Protein AF-A0A8X7XE40-F1 (afdb_monomer)

InterPro domains:
  IPR004254 AdipoR/Haemolysin-III-related [PTHR20855] (25-114)

Mean predicted aligned error: 14.44 Å

Solvent-accessible surface area (backbone atoms only — not comparable to full-atom values): 12302 Å² total; per-residue (Å²): 137,72,75,69,56,64,69,46,60,76,70,73,73,89,71,90,76,89,81,76,84,79,84,76,64,95,88,66,70,69,36,39,54,83,74,48,60,74,95,73,60,81,56,87,88,51,60,48,44,33,84,67,93,68,54,72,77,52,46,65,59,46,70,82,41,91,36,71,56,38,66,66,51,50,55,54,52,50,50,50,52,51,55,50,51,50,57,50,42,44,66,71,47,49,39,60,72,70,66,53,50,76,64,50,56,50,48,52,66,46,32,79,76,70,65,48,76,70,62,41,56,51,51,53,51,52,49,52,50,51,50,52,50,50,58,48,62,70,39,88,57,48,86,37,84,85,30,50,64,61,54,48,50,53,52,51,51,60,58,53,49,65,51,52,63,54,55,51,52,38,51,77,62,66,28,82,83,21,69,71,48,45,53,51,52,46,60,73,75,41,65,78,78,60,74,77,75,75,83,128

Nearest PDB structures (foldseek):
  6krz-assembly3_C  TM=5.835E-01  e=3.920E-05  Homo sapiens
  5lxg-assembly1_A  TM=5.964E-01  e=2.163E-04  Homo sapiens
  7e0g-assembly1_A  TM=7.513E-01  e=9.366E+00  Homo sapiens

Organism: Polypterus senegalus (NCBI:txid55291)

Secondary structure (DSSP, 8-state):
--HHHHHHHHHHSS----SS-S---TT--EE-TTTS-GGG---TT--S-EE-S--HHHHHHGGGS--TTHHHHHHHHHHHHHHHHHHHHIIIIIHHHTT--HHHHHHHHHHTTS--HHHHHHHHHHHHHHHHHHHHHHSTTTTSTTSHHHHHHHHHHHHHHTHHHHHHHHHHTTSTTSHHHHHHHHHHHS-TTSGGGS--

pLDDT: mean 73.63, std 15.72, range [36.09, 90.69]

Radius of gyration: 25.13 Å; Cα contacts (8 Å, |Δi|>4): 88; chains: 1; bounding box: 53×41×87 Å

Structure (mmCIF, N/CA/C/O backbone):
data_AF-A0A8X7XE40-F1
#
_entry.id   AF-A0A8X7XE40-F1
#
loop_
_atom_site.group_PDB
_atom_site.id
_atom_site.type_symbol
_atom_site.label_atom_id
_atom_site.label_alt_id
_atom_site.label_comp_id
_atom_site.label_asym_id
_atom_site.label_entity_id
_atom_site.label_seq_id
_atom_site.pdbx_PDB_ins_code
_atom_site.Cartn_x
_atom_site.Cartn_y
_atom_site.Cartn_z
_atom_site.occupancy
_atom_site.B_iso_or_equiv
_atom_site.auth_seq_id
_atom_site.auth_comp_id
_atom_site.auth_asym_id
_atom_site.auth_atom_id
_atom_site.pdbx_PDB_model_num
ATOM 1 N N . MET A 1 1 ? -13.213 -24.158 49.166 1.00 40.66 1 MET A N 1
ATOM 2 C CA . MET A 1 1 ? -12.498 -24.033 47.871 1.00 40.66 1 MET A CA 1
ATOM 3 C C . MET A 1 1 ? -13.335 -23.194 46.892 1.00 40.66 1 MET A C 1
ATOM 5 O O . MET A 1 1 ? -14.262 -23.749 46.318 1.00 40.66 1 MET A O 1
ATOM 9 N N . PRO A 1 2 ? -13.069 -21.888 46.690 1.00 45.72 2 PRO A N 1
ATOM 10 C CA . PRO A 1 2 ? -13.940 -21.019 45.875 1.00 45.72 2 PRO A CA 1
ATOM 11 C C . PRO A 1 2 ? -13.467 -20.788 44.422 1.00 45.72 2 PRO A C 1
ATOM 13 O O . PRO A 1 2 ? -14.179 -20.195 43.618 1.00 45.72 2 PRO A O 1
ATOM 16 N N . GLN A 1 3 ? -12.271 -21.253 44.047 1.00 45.34 3 GLN A N 1
ATOM 17 C CA . GLN A 1 3 ? -11.590 -20.803 42.821 1.00 45.34 3 GLN A CA 1
ATOM 18 C C . GLN A 1 3 ? -12.132 -21.403 41.503 1.00 45.34 3 GLN A C 1
ATOM 20 O O . GLN A 1 3 ? -11.816 -20.894 40.428 1.00 45.34 3 GLN A O 1
ATOM 25 N N . LYS A 1 4 ? -12.946 -22.471 41.559 1.00 43.44 4 LYS A N 1
ATOM 26 C CA . LYS A 1 4 ? -13.530 -23.114 40.362 1.00 43.44 4 LYS A CA 1
ATOM 27 C C . LYS A 1 4 ? -14.837 -22.467 39.873 1.00 43.44 4 LYS A C 1
ATOM 29 O O . L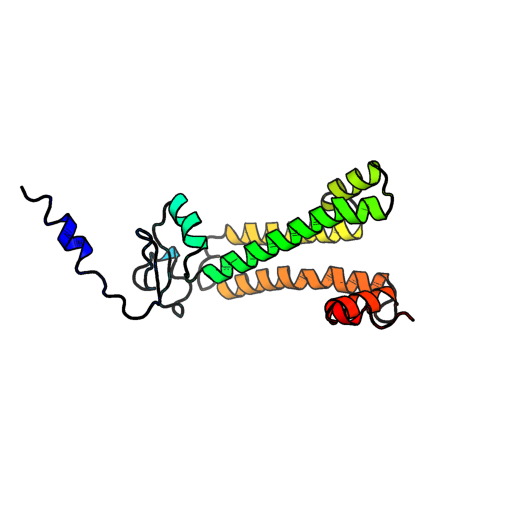YS A 1 4 ? -15.079 -22.510 38.674 1.00 43.44 4 LYS A O 1
ATOM 34 N N . LEU A 1 5 ? -15.645 -21.837 40.738 1.00 44.69 5 LEU A N 1
ATOM 35 C CA . LEU A 1 5 ? -16.896 -21.185 40.301 1.00 44.69 5 LEU A CA 1
ATOM 36 C C . LEU A 1 5 ? -16.639 -19.866 39.556 1.00 44.69 5 LEU A C 1
ATOM 38 O O . LEU A 1 5 ? -17.197 -19.652 38.483 1.00 44.69 5 LEU A O 1
ATOM 42 N N . LEU A 1 6 ? -15.742 -19.018 40.073 1.00 45.72 6 LEU A N 1
ATOM 43 C CA . LEU A 1 6 ? -15.391 -17.721 39.467 1.00 45.72 6 LEU A CA 1
ATOM 44 C C . LEU A 1 6 ? -14.868 -17.847 38.024 1.00 45.72 6 LEU A C 1
ATOM 46 O O . LEU A 1 6 ? -15.154 -16.995 37.186 1.00 45.72 6 LEU A O 1
ATOM 50 N N . LYS A 1 7 ? -14.152 -18.936 37.711 1.00 44.03 7 LYS A N 1
ATOM 51 C CA . LYS A 1 7 ? -13.682 -19.234 36.348 1.00 44.03 7 LYS A CA 1
ATOM 52 C C . LYS A 1 7 ? -14.758 -19.762 35.399 1.00 44.03 7 LYS A C 1
ATOM 54 O O . LYS A 1 7 ? -14.501 -19.765 34.206 1.00 44.03 7 LYS A O 1
ATOM 59 N N . ASN A 1 8 ? -15.925 -20.175 35.887 1.00 40.66 8 ASN A N 1
ATOM 60 C CA . ASN A 1 8 ? -17.024 -20.621 35.029 1.00 40.66 8 ASN A CA 1
ATOM 61 C C . ASN A 1 8 ? -18.067 -19.506 34.848 1.00 40.66 8 ASN A C 1
ATOM 63 O O . ASN A 1 8 ? -18.497 -19.263 33.726 1.00 40.66 8 ASN A O 1
ATOM 67 N N . ALA A 1 9 ? -18.382 -18.747 35.905 1.00 37.16 9 ALA A N 1
ATOM 68 C CA . ALA A 1 9 ? -19.307 -17.610 35.833 1.00 37.16 9 ALA A CA 1
ATOM 69 C C . ALA A 1 9 ? -18.877 -16.551 34.793 1.00 37.16 9 ALA A C 1
ATOM 71 O O . ALA A 1 9 ? -19.682 -16.119 33.974 1.00 37.16 9 ALA A O 1
ATOM 72 N N . HIS A 1 10 ? -17.584 -16.207 34.733 1.00 38.22 10 HIS A N 1
ATOM 73 C CA . HIS A 1 10 ? -17.065 -15.202 33.789 1.00 38.22 10 HIS A CA 1
ATOM 74 C C . HIS A 1 10 ? -17.081 -15.654 32.304 1.00 38.22 10 HIS A C 1
ATOM 76 O O . HIS A 1 10 ? -16.794 -14.860 31.407 1.00 38.22 10 HIS A O 1
ATOM 82 N N . TYR A 1 11 ? -17.389 -16.923 32.015 1.00 41.16 11 TYR A N 1
ATOM 83 C CA . TYR A 1 11 ? -17.393 -17.475 30.653 1.00 41.16 11 TYR A CA 1
ATOM 84 C C . TYR A 1 11 ? -18.803 -17.778 30.127 1.00 41.16 11 TYR A C 1
ATOM 86 O O . TYR A 1 11 ? -18.941 -18.048 28.937 1.00 41.16 11 TYR A O 1
ATOM 94 N N . ILE A 1 12 ? -19.832 -17.747 30.983 1.00 36.09 12 ILE A N 1
ATOM 95 C CA . ILE A 1 12 ? -21.164 -18.287 30.660 1.00 36.09 12 ILE A CA 1
ATOM 96 C C . ILE A 1 12 ? -22.198 -17.201 30.295 1.00 36.09 12 ILE A C 1
ATOM 98 O O . ILE A 1 12 ? -23.114 -17.506 29.540 1.00 36.09 12 ILE A O 1
ATOM 102 N N . GLU A 1 13 ? -22.045 -15.938 30.726 1.00 40.09 13 GLU A N 1
ATOM 103 C CA . GLU A 1 13 ? -23.110 -14.919 30.547 1.00 40.09 13 GLU A CA 1
ATOM 104 C C . GLU A 1 13 ? -22.814 -13.748 29.585 1.00 40.09 13 GLU A C 1
ATOM 106 O O . GLU A 1 13 ? -23.729 -13.015 29.221 1.00 40.09 13 GLU A O 1
ATOM 111 N N . LEU A 1 14 ? -21.579 -13.552 29.103 1.00 46.06 14 LEU A N 1
ATOM 112 C CA . LEU A 1 14 ? -21.213 -12.356 28.312 1.00 46.06 14 LEU A CA 1
ATOM 113 C C . LEU A 1 14 ? -21.186 -12.561 26.785 1.00 46.06 14 LEU A C 1
ATOM 115 O O . LEU A 1 14 ? -20.214 -12.191 26.116 1.00 46.06 14 LEU A O 1
ATOM 119 N N . GLY A 1 15 ? -22.294 -13.080 26.245 1.00 37.66 15 GLY A N 1
ATOM 120 C CA . GLY A 1 15 ? -22.681 -12.909 24.837 1.00 37.66 15 GLY A CA 1
ATOM 121 C C . GLY A 1 15 ? -23.001 -14.196 24.073 1.00 37.66 15 GLY A C 1
ATOM 122 O O . GLY A 1 15 ? -22.104 -14.848 23.543 1.00 37.66 15 GLY A O 1
ATOM 123 N N . SER A 1 16 ? -24.295 -14.497 23.917 1.00 36.34 16 SER A N 1
ATOM 124 C CA . SER A 1 16 ? -24.780 -15.376 22.844 1.00 36.34 16 SER A CA 1
ATOM 125 C C . SER A 1 16 ? -24.799 -14.578 21.535 1.00 36.34 16 SER A C 1
ATOM 127 O O . SER A 1 16 ? -25.688 -13.756 21.315 1.00 36.34 16 SER A O 1
ATOM 129 N N . TYR A 1 17 ? -23.783 -14.753 20.688 1.00 48.00 17 TYR A N 1
ATOM 130 C CA . TYR A 1 17 ? -23.629 -13.990 19.444 1.00 48.00 17 TYR A CA 1
ATOM 131 C C . TYR A 1 17 ? -24.309 -14.717 18.273 1.00 48.00 17 TYR A C 1
ATOM 133 O O . TYR A 1 17 ? -23.745 -15.637 17.687 1.00 48.00 17 TYR A O 1
ATOM 141 N N . GLN A 1 18 ? -25.533 -14.297 17.939 1.00 46.22 18 GLN A N 1
ATOM 142 C CA . GLN A 1 18 ? -26.452 -15.032 17.052 1.00 46.22 18 GLN A CA 1
ATOM 143 C C . GLN A 1 18 ? -26.218 -14.829 15.532 1.00 46.22 18 GLN A C 1
ATOM 145 O O . GLN A 1 18 ? -26.867 -15.502 14.738 1.00 46.22 18 GLN A O 1
ATOM 150 N N . TYR A 1 19 ? -25.354 -13.895 15.102 1.00 47.91 19 TYR A N 1
ATOM 151 C CA . TYR A 1 19 ? -25.344 -13.396 13.710 1.00 47.91 19 TYR A CA 1
ATOM 152 C C . TYR A 1 19 ? -24.039 -13.57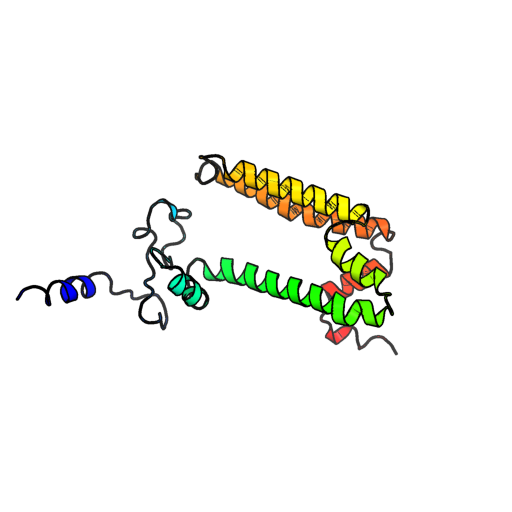9 12.910 1.00 47.91 19 TYR A C 1
ATOM 154 O O . TYR A 1 19 ? -24.057 -13.355 11.702 1.00 47.91 19 TYR A O 1
ATOM 162 N N . TRP A 1 20 ? -22.916 -13.985 13.520 1.00 41.72 20 TRP A N 1
ATOM 163 C CA . TRP A 1 20 ? -21.660 -14.187 12.775 1.00 41.72 20 TRP A CA 1
ATOM 164 C C . TRP A 1 20 ? -21.512 -15.651 12.330 1.00 41.72 20 TRP A C 1
ATOM 166 O O . TRP A 1 20 ? -21.447 -16.537 13.189 1.00 41.72 20 TRP A O 1
ATOM 176 N N . PRO A 1 21 ? -21.454 -15.952 11.021 1.00 42.75 21 PRO A N 1
ATOM 177 C CA . PRO A 1 21 ? -21.372 -17.328 10.563 1.00 42.75 21 PRO A CA 1
ATOM 178 C C . PRO A 1 21 ? -19.966 -17.914 10.766 1.00 42.75 21 PRO A C 1
ATOM 180 O O . PRO A 1 21 ? -18.983 -17.411 10.234 1.00 42.75 21 PRO A O 1
ATOM 183 N N . VAL A 1 22 ? -19.936 -19.078 11.425 1.00 51.09 22 VAL A N 1
ATOM 184 C CA . VAL A 1 22 ? -18.967 -20.173 11.218 1.00 51.09 22 VAL A CA 1
ATOM 185 C C . VAL A 1 22 ? -17.530 -19.992 11.767 1.00 51.09 22 VAL A C 1
ATOM 187 O O . VAL A 1 22 ? -16.726 -19.192 11.309 1.00 51.09 22 VAL A O 1
ATOM 190 N N . LEU A 1 23 ? -17.184 -20.896 12.699 1.00 52.22 23 LEU A N 1
ATOM 191 C CA . LEU A 1 23 ? -15.828 -21.369 13.044 1.00 52.22 23 LEU A CA 1
ATOM 192 C C . LEU A 1 23 ? -14.750 -20.314 13.353 1.00 52.22 23 LEU A C 1
ATOM 194 O O . LEU A 1 23 ? -13.682 -20.279 12.745 1.00 52.22 23 LEU A O 1
ATOM 198 N N . VAL A 1 24 ? -14.950 -19.576 14.442 1.00 54.38 24 VAL A N 1
ATOM 199 C CA . VAL A 1 24 ? -13.841 -18.936 15.164 1.00 54.38 24 VAL A CA 1
ATOM 200 C C . VAL A 1 24 ? -12.964 -20.020 15.831 1.00 54.38 24 VAL A C 1
ATOM 202 O O . VAL A 1 24 ? -13.465 -20.764 16.681 1.00 54.38 24 VAL A O 1
ATOM 205 N N . PRO A 1 25 ? -11.656 -20.136 15.516 1.00 50.59 25 PRO A N 1
ATOM 206 C CA . PRO A 1 25 ? -10.758 -21.060 16.206 1.00 50.59 25 PRO A CA 1
ATOM 207 C C . PRO A 1 25 ? -10.674 -20.739 17.705 1.00 50.59 25 PRO A C 1
ATOM 209 O O . PRO A 1 25 ? -10.580 -19.570 18.086 1.00 50.59 25 PRO A O 1
ATOM 212 N N . ARG A 1 26 ? -10.662 -21.775 18.560 1.00 58.53 26 ARG A N 1
ATOM 213 C CA . ARG A 1 26 ? -10.630 -21.638 20.032 1.00 58.53 26 ARG A CA 1
ATOM 214 C C . ARG A 1 26 ? -9.551 -20.633 20.480 1.00 58.53 26 ARG A C 1
ATOM 216 O O . ARG A 1 26 ? -8.364 -20.957 20.449 1.00 58.53 26 ARG A O 1
ATOM 223 N N . GLY A 1 27 ? -9.971 -19.447 20.933 1.00 65.19 27 GLY A N 1
ATOM 224 C CA . GLY A 1 27 ? -9.105 -18.460 21.595 1.00 65.19 27 GLY A CA 1
ATOM 225 C C . GLY A 1 27 ? -9.049 -17.041 21.009 1.00 65.19 27 GLY A C 1
ATOM 226 O O . GLY A 1 27 ? -8.369 -16.213 21.606 1.00 65.19 27 GLY A O 1
ATOM 227 N N . ILE A 1 28 ? -9.727 -16.719 19.899 1.00 71.06 28 ILE A N 1
ATOM 228 C CA . ILE A 1 28 ? -9.761 -15.341 19.354 1.00 71.06 28 ILE A CA 1
ATOM 229 C C . ILE A 1 28 ? -11.191 -14.791 19.399 1.00 71.06 28 ILE A C 1
ATOM 231 O O . ILE A 1 28 ? -12.014 -15.148 18.570 1.00 71.06 28 ILE A O 1
ATOM 235 N N . ARG A 1 29 ? -11.502 -13.921 20.366 1.00 76.19 29 ARG A N 1
ATOM 236 C CA . ARG A 1 29 ? -12.818 -13.263 20.467 1.00 76.19 29 ARG A CA 1
ATOM 237 C C . ARG A 1 29 ? -12.902 -12.062 19.516 1.00 76.19 29 ARG A C 1
ATOM 239 O O . ARG A 1 29 ? -11.952 -11.283 19.439 1.00 76.19 29 ARG A O 1
ATOM 246 N N . LEU A 1 30 ? -14.050 -11.904 18.854 1.00 82.88 30 LEU A N 1
ATOM 247 C CA . LEU A 1 30 ? -14.435 -10.678 18.150 1.00 82.88 30 LEU A CA 1
ATOM 248 C C . LEU A 1 30 ? -15.358 -9.823 19.034 1.00 82.88 30 LEU A C 1
ATOM 250 O O . LEU A 1 30 ? -16.075 -10.355 19.886 1.00 82.88 30 LEU A O 1
ATOM 254 N N . TYR A 1 31 ? -15.314 -8.507 18.845 1.00 83.00 31 TYR A N 1
ATOM 255 C CA . TYR A 1 31 ? -15.981 -7.508 19.685 1.00 83.00 31 TYR A CA 1
ATOM 256 C C . TYR A 1 31 ? -16.893 -6.595 18.855 1.00 83.00 31 TYR A C 1
ATOM 258 O O . TYR A 1 31 ? -16.675 -6.409 17.655 1.00 83.00 31 TYR A O 1
ATOM 266 N N . THR A 1 32 ? -17.899 -6.003 19.503 1.00 83.12 32 THR A N 1
ATOM 267 C CA . THR A 1 32 ? -18.739 -4.949 18.909 1.00 83.12 32 THR A CA 1
ATOM 268 C C . THR A 1 32 ? -18.116 -3.560 19.085 1.00 83.12 32 THR A C 1
ATOM 270 O O . THR A 1 32 ? -17.255 -3.362 19.946 1.00 83.12 32 THR A O 1
ATOM 273 N N . TYR A 1 33 ? -18.581 -2.577 18.309 1.00 83.56 33 TYR A N 1
ATOM 274 C CA . TYR A 1 33 ? -18.138 -1.175 18.371 1.00 83.56 33 TYR A CA 1
ATOM 275 C C . TYR A 1 33 ? -18.239 -0.559 19.778 1.00 83.56 33 TYR A C 1
ATOM 277 O O . TYR A 1 33 ? -17.443 0.296 20.171 1.00 83.56 33 TYR A O 1
ATOM 285 N N . GLU A 1 34 ? -19.199 -1.003 20.590 1.00 84.19 34 GLU A N 1
ATOM 286 C CA . GLU A 1 34 ? -19.322 -0.545 21.974 1.00 84.19 34 GLU A CA 1
ATOM 287 C C . GLU A 1 34 ? -18.240 -1.130 22.892 1.00 84.19 34 GLU A C 1
ATOM 289 O O . GLU A 1 34 ? -17.736 -0.418 23.761 1.00 84.19 34 GLU A O 1
ATOM 294 N N . GLN A 1 35 ? -17.832 -2.379 22.651 1.00 82.38 35 GLN A N 1
ATOM 295 C CA . GLN A 1 35 ? -16.944 -3.171 23.511 1.00 82.38 35 GLN A CA 1
ATOM 296 C C . GLN A 1 35 ? -15.444 -2.921 23.281 1.00 82.38 35 GLN A C 1
ATOM 298 O O . GLN A 1 35 ? -14.626 -3.300 24.119 1.00 82.38 35 GLN A O 1
ATOM 303 N N . ILE A 1 36 ? -15.060 -2.316 22.154 1.00 84.94 36 ILE A N 1
ATOM 304 C CA . ILE A 1 36 ? -13.658 -1.990 21.847 1.00 84.94 36 ILE A CA 1
ATOM 305 C C . ILE A 1 36 ? -13.169 -0.730 22.588 1.00 84.94 36 ILE A C 1
ATOM 307 O O . ILE A 1 36 ? -13.966 0.157 22.902 1.00 84.94 36 ILE A O 1
ATOM 311 N N . PRO A 1 37 ? -11.855 -0.596 22.852 1.00 87.06 37 PRO A N 1
ATOM 312 C CA . PRO A 1 37 ? -11.295 0.627 23.420 1.00 87.06 37 PRO A CA 1
ATOM 313 C C . PRO A 1 37 ? -11.425 1.815 22.455 1.00 87.06 37 PRO A C 1
ATOM 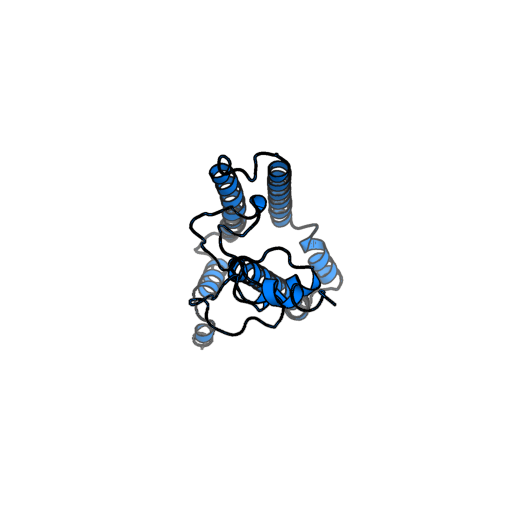315 O O . PRO A 1 37 ? -11.409 1.648 21.237 1.00 87.06 37 PRO A O 1
ATOM 318 N N . VAL A 1 38 ? -11.498 3.032 23.007 1.00 84.12 38 VAL A N 1
ATOM 319 C CA . VAL A 1 38 ? -11.781 4.278 22.261 1.00 84.12 38 VAL A CA 1
ATOM 320 C C . VAL A 1 38 ? -10.836 4.503 21.071 1.00 84.12 38 VAL A C 1
ATOM 322 O O . VAL A 1 38 ? -11.282 4.968 20.030 1.00 84.12 38 VAL A O 1
ATOM 325 N N . PHE A 1 39 ? -9.564 4.106 21.172 1.00 82.75 39 PHE A N 1
ATOM 326 C CA . PHE A 1 39 ? -8.591 4.255 20.081 1.00 82.75 39 PHE A CA 1
ATOM 327 C C . PHE A 1 39 ? -8.854 3.360 18.853 1.00 82.75 39 PHE A C 1
ATOM 329 O O . PHE A 1 39 ? -8.248 3.589 17.814 1.00 82.75 39 PHE A O 1
ATOM 336 N N . LEU A 1 40 ? -9.741 2.359 18.947 1.00 84.19 40 LEU A N 1
ATOM 337 C CA . LEU A 1 40 ? -10.206 1.553 17.805 1.00 84.19 40 LEU A CA 1
ATOM 338 C C . LEU A 1 40 ? -11.574 2.016 17.266 1.00 84.19 40 LEU A C 1
ATOM 340 O O . LEU A 1 40 ? -12.027 1.524 16.233 1.00 84.19 40 LEU A O 1
ATOM 344 N N . LYS A 1 41 ? -12.247 2.960 17.940 1.00 86.12 41 LYS A N 1
ATOM 345 C CA . LYS A 1 41 ? -13.587 3.456 17.577 1.00 86.12 41 LYS A CA 1
ATOM 346 C C . LYS A 1 41 ? -13.541 4.511 16.465 1.00 86.12 41 LYS A C 1
ATOM 348 O O . LYS A 1 41 ? -14.075 5.604 16.624 1.00 86.12 41 LYS A O 1
ATOM 353 N N . GLU A 1 42 ? -12.930 4.193 15.323 1.00 80.81 42 GLU A N 1
ATOM 354 C CA . GLU A 1 42 ? -12.812 5.150 14.208 1.00 80.81 42 GLU A CA 1
ATOM 355 C C . GLU A 1 42 ? -14.144 5.417 13.485 1.00 80.81 42 GLU A C 1
ATOM 357 O O . GLU A 1 42 ? -14.478 6.572 13.209 1.00 80.81 42 GLU A O 1
ATOM 362 N N . ASN A 1 43 ? -14.898 4.358 13.167 1.00 84.50 43 ASN A N 1
ATOM 363 C CA . ASN A 1 43 ? -16.079 4.419 12.304 1.00 84.50 43 ASN A CA 1
ATOM 364 C C . ASN A 1 43 ? -17.311 3.785 12.988 1.00 84.50 43 ASN A C 1
ATOM 366 O O . ASN A 1 43 ? -17.342 2.562 13.109 1.00 84.50 43 ASN A O 1
ATOM 370 N N . PRO A 1 44 ? -18.333 4.568 13.388 1.00 85.38 44 PRO A N 1
ATOM 371 C CA . PRO A 1 44 ? -19.524 4.051 14.071 1.00 85.38 44 PRO A CA 1
ATOM 372 C C . PRO A 1 44 ? -20.451 3.211 13.178 1.00 85.38 44 PRO A C 1
ATOM 374 O O . PRO A 1 44 ? -21.335 2.538 13.696 1.00 85.38 44 PRO A O 1
ATOM 377 N N . TYR A 1 45 ? -20.264 3.227 11.852 1.00 87.50 45 TYR A N 1
ATOM 378 C CA . TYR A 1 45 ? -21.034 2.390 10.925 1.00 87.50 45 TYR A CA 1
ATOM 379 C C . TYR A 1 45 ? -20.520 0.942 10.844 1.00 87.50 45 TYR A C 1
ATOM 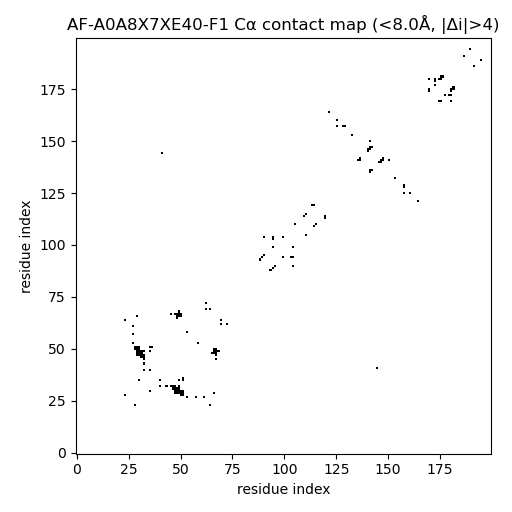381 O O . TYR A 1 45 ? -21.193 0.091 10.269 1.00 87.50 45 TYR A O 1
ATOM 389 N N . ILE A 1 46 ? -19.341 0.648 11.407 1.00 85.75 46 ILE A N 1
ATOM 390 C CA . ILE A 1 46 ? -18.844 -0.723 11.572 1.00 85.75 46 ILE A CA 1
ATOM 391 C C . ILE A 1 46 ? -19.295 -1.185 12.958 1.00 85.75 46 ILE A C 1
ATOM 393 O O . ILE A 1 46 ? -18.752 -0.751 13.968 1.00 85.75 46 ILE A O 1
ATOM 397 N N . THR A 1 47 ? -20.315 -2.037 13.016 1.00 84.25 47 THR A N 1
ATOM 398 C CA . THR A 1 47 ? -20.975 -2.434 14.272 1.00 84.25 47 THR A CA 1
ATOM 399 C C . THR A 1 47 ? -20.224 -3.512 15.052 1.00 84.25 47 THR A C 1
ATOM 401 O O . THR A 1 47 ? -20.321 -3.573 16.282 1.00 84.25 47 THR A O 1
ATOM 404 N N . ASP A 1 48 ? -19.465 -4.361 14.361 1.00 82.31 48 ASP A N 1
ATOM 405 C CA . ASP A 1 48 ? -18.903 -5.601 14.898 1.00 82.31 48 ASP A CA 1
ATOM 406 C C . ASP A 1 48 ? -17.710 -6.124 14.071 1.00 82.31 48 ASP A C 1
ATOM 408 O O . ASP A 1 48 ? -17.098 -5.394 13.291 1.00 82.31 48 ASP A O 1
ATOM 412 N N . GLY A 1 49 ? -17.294 -7.368 14.328 1.00 82.12 49 GLY A N 1
ATOM 413 C CA . GLY A 1 49 ? -16.151 -7.997 13.664 1.00 82.12 49 GLY A CA 1
ATOM 414 C C . GLY A 1 49 ? -14.775 -7.510 14.140 1.00 82.12 49 GLY A C 1
ATOM 415 O O . GLY A 1 49 ? -13.764 -7.879 13.537 1.00 82.12 49 GLY A O 1
ATOM 416 N N . TYR A 1 50 ? -14.700 -6.709 15.209 1.00 86.31 50 TYR A N 1
ATOM 417 C CA . TYR A 1 50 ? -13.446 -6.121 15.682 1.00 86.31 50 TYR A CA 1
ATOM 418 C C . TYR A 1 50 ? -12.538 -7.111 16.408 1.00 86.31 50 TYR A C 1
ATOM 420 O O . TYR A 1 50 ? -12.981 -7.900 17.244 1.00 86.31 50 TYR A O 1
ATOM 428 N N . ARG A 1 51 ? -11.227 -6.983 16.185 1.00 87.19 51 ARG A N 1
ATOM 429 C CA . ARG A 1 51 ? -10.181 -7.710 16.921 1.00 87.19 51 ARG A CA 1
ATOM 430 C C . ARG A 1 51 ? -9.546 -6.788 17.963 1.00 87.19 51 ARG A C 1
ATOM 432 O O . ARG A 1 51 ? -8.844 -5.850 17.601 1.00 87.19 51 ARG A O 1
ATOM 439 N N . ALA A 1 52 ? -9.742 -7.076 19.249 1.00 81.81 52 ALA A N 1
ATOM 440 C CA . ALA A 1 52 ? -9.150 -6.314 20.351 1.00 81.81 52 ALA A CA 1
ATOM 441 C C . ALA A 1 52 ? -8.419 -7.237 21.341 1.00 81.81 52 ALA A C 1
ATOM 443 O O . ALA A 1 52 ? -8.849 -8.362 21.588 1.00 81.81 52 ALA A O 1
ATOM 444 N N . TYR A 1 53 ? -7.320 -6.745 21.925 1.00 82.06 53 TYR A N 1
ATOM 445 C CA . TYR A 1 53 ? -6.523 -7.445 22.947 1.00 82.06 53 TYR A CA 1
ATOM 446 C C . TYR A 1 53 ? -5.840 -8.760 22.489 1.00 82.06 53 TYR A C 1
ATOM 448 O O . TYR A 1 53 ? -5.614 -9.661 23.296 1.00 82.06 53 TYR A O 1
ATOM 456 N N . LEU A 1 54 ? -5.475 -8.888 21.203 1.00 80.94 54 LEU A N 1
ATOM 457 C CA . LEU A 1 54 ? -4.737 -10.057 20.695 1.00 80.94 54 LEU A CA 1
ATOM 458 C C . LEU A 1 54 ? -3.212 -9.919 20.927 1.00 80.94 54 LEU A C 1
ATOM 460 O O . LEU A 1 54 ? -2.621 -8.950 20.452 1.00 80.94 54 LEU A O 1
ATOM 464 N N . PRO A 1 55 ? -2.526 -10.911 21.531 1.00 82.88 55 PRO A N 1
ATOM 465 C CA . PRO A 1 55 ? -1.066 -11.010 21.480 1.00 82.88 55 PRO A CA 1
ATOM 466 C C . PRO A 1 55 ? -0.585 -11.378 20.066 1.00 82.88 55 PRO A C 1
ATOM 468 O O . PRO A 1 55 ? -1.299 -12.037 19.306 1.00 82.88 55 PRO A O 1
ATOM 471 N N . SER A 1 56 ? 0.663 -11.046 19.718 1.00 86.00 56 SER A N 1
ATOM 472 C CA . SER A 1 56 ? 1.199 -11.128 18.343 1.00 86.00 56 SER A CA 1
ATOM 473 C C . SER A 1 56 ? 1.034 -12.499 17.667 1.00 86.00 56 SER A C 1
ATOM 475 O O . SER A 1 56 ? 0.727 -12.578 16.479 1.00 86.00 56 SER A O 1
ATOM 477 N N . ARG A 1 57 ? 1.157 -13.602 18.425 1.00 81.50 57 ARG A N 1
ATOM 478 C CA . ARG A 1 57 ? 0.939 -14.971 17.909 1.00 81.50 57 ARG A CA 1
ATOM 479 C C . ARG A 1 57 ? -0.519 -15.250 17.522 1.00 81.50 57 ARG A C 1
ATOM 481 O O . ARG A 1 57 ? -0.762 -16.033 16.608 1.00 81.50 57 ARG A O 1
ATOM 488 N N . LEU A 1 58 ? -1.484 -14.635 18.209 1.00 80.31 58 LEU A N 1
ATOM 489 C CA . LEU A 1 58 ? -2.901 -14.709 17.842 1.00 80.31 58 LEU A CA 1
ATOM 490 C C . LEU A 1 58 ? -3.241 -13.712 16.731 1.00 80.31 58 LEU A C 1
ATOM 492 O O . LEU A 1 58 ? -4.067 -14.038 15.886 1.00 80.31 58 LEU A O 1
ATOM 496 N N . CYS A 1 59 ? -2.556 -12.565 16.658 1.00 85.56 59 CYS A N 1
ATOM 497 C CA . CYS A 1 59 ? -2.678 -11.635 15.531 1.00 85.56 59 CYS A CA 1
ATOM 498 C C . CYS A 1 59 ? -2.359 -12.330 14.191 1.00 85.56 59 CYS A C 1
ATOM 500 O O . CYS A 1 59 ? -3.192 -12.311 13.286 1.00 85.56 59 CYS A O 1
ATOM 502 N N . LEU A 1 60 ? -1.245 -13.071 14.102 1.00 86.31 60 LEU A N 1
ATOM 503 C CA . LEU A 1 60 ? -0.911 -13.871 12.910 1.00 86.31 60 LEU A CA 1
ATOM 504 C C . LEU A 1 60 ? -1.964 -14.947 12.588 1.00 86.31 60 LEU A C 1
ATOM 506 O O . LEU A 1 60 ? -2.319 -15.134 11.429 1.00 86.31 60 LEU A O 1
ATOM 510 N N . LYS A 1 61 ? -2.523 -15.631 13.595 1.00 83.06 61 LYS A N 1
ATOM 511 C CA . LYS A 1 61 ? -3.627 -16.585 13.367 1.00 83.06 61 LYS A CA 1
ATOM 512 C C . LYS A 1 61 ? -4.911 -15.896 12.890 1.00 83.06 61 LYS A C 1
ATOM 514 O O . LYS A 1 61 ? -5.665 -16.486 12.125 1.00 83.06 61 LYS A O 1
ATOM 519 N N . SER A 1 62 ? -5.140 -14.648 13.298 1.00 84.06 62 SER A N 1
ATOM 520 C CA . SER A 1 62 ? -6.309 -13.858 12.901 1.00 84.06 62 SER A CA 1
ATOM 521 C C . SER A 1 62 ? -6.276 -13.344 11.456 1.00 84.06 62 SER A C 1
ATOM 523 O O . SER A 1 62 ? -7.269 -12.778 11.012 1.00 84.06 62 SER A O 1
ATOM 525 N N . LEU A 1 63 ? -5.184 -13.564 10.709 1.00 86.69 63 LEU A N 1
ATOM 526 C CA . LEU A 1 63 ? -5.124 -13.319 9.259 1.00 86.69 63 LEU A CA 1
ATOM 527 C C . LEU A 1 63 ? -6.144 -14.174 8.486 1.00 86.69 63 LEU A C 1
ATOM 529 O O . LEU A 1 63 ? -6.681 -13.735 7.472 1.00 86.69 63 LEU A O 1
ATOM 533 N N . PHE A 1 64 ? -6.431 -15.377 8.992 1.00 85.75 64 PHE A N 1
ATOM 534 C CA . PHE A 1 64 ? -7.363 -16.344 8.402 1.00 85.75 64 PHE A CA 1
ATOM 535 C C . PHE A 1 64 ? -8.757 -16.314 9.051 1.00 85.75 64 PHE A C 1
ATOM 537 O O . PHE A 1 64 ? -9.565 -17.206 8.814 1.00 85.75 64 PHE A O 1
ATOM 544 N N . ILE A 1 65 ? -9.040 -15.314 9.893 1.00 81.38 65 ILE A N 1
ATOM 545 C CA . ILE A 1 65 ? -10.346 -15.118 10.533 1.00 81.38 65 ILE A CA 1
ATOM 546 C C . ILE A 1 65 ? -11.023 -13.916 9.876 1.00 81.38 65 ILE A C 1
ATOM 548 O O . ILE A 1 65 ? -10.388 -12.883 9.654 1.00 81.38 65 ILE A O 1
ATOM 552 N N . LEU A 1 66 ? -12.317 -14.043 9.576 1.00 82.38 66 LEU A N 1
ATOM 553 C CA . LEU A 1 66 ? -13.109 -12.936 9.053 1.00 82.38 66 LEU A CA 1
ATOM 554 C C . LEU A 1 66 ? -13.351 -11.896 10.157 1.00 82.38 66 LEU A C 1
ATOM 556 O O . LEU A 1 66 ? -13.926 -12.199 11.201 1.00 82.38 66 LEU A O 1
ATOM 560 N N . SER A 1 67 ? -12.876 -10.681 9.912 1.00 86.94 67 SER A N 1
ATOM 561 C CA . SER A 1 67 ? -12.888 -9.534 10.817 1.00 86.94 67 SER A CA 1
ATOM 562 C C . SER A 1 67 ? -13.020 -8.241 10.014 1.00 86.94 67 SER A C 1
ATOM 564 O O . SER A 1 67 ? -12.819 -8.245 8.796 1.00 86.94 67 SER A O 1
ATOM 566 N N . ASN A 1 68 ? -13.278 -7.126 10.695 1.00 87.88 68 ASN A N 1
ATOM 567 C CA . ASN A 1 68 ? -13.375 -5.801 10.077 1.00 87.88 68 ASN A CA 1
ATOM 568 C C . ASN A 1 68 ? -12.108 -5.402 9.271 1.00 87.88 68 ASN A C 1
ATOM 570 O O . ASN A 1 68 ? -12.201 -4.640 8.317 1.00 87.88 68 ASN A O 1
ATOM 574 N N . GLU A 1 69 ? -10.938 -5.957 9.613 1.00 89.38 69 GLU A N 1
ATOM 575 C CA . GLU A 1 69 ? -9.652 -5.687 8.949 1.00 89.38 69 GLU A CA 1
ATOM 576 C C . GLU A 1 69 ? -9.266 -6.690 7.848 1.00 89.38 69 GLU A C 1
ATOM 578 O O . GLU A 1 69 ? -8.198 -6.563 7.247 1.00 89.38 69 GLU A O 1
ATOM 583 N N . THR A 1 70 ? -10.065 -7.730 7.590 1.00 89.12 70 THR A N 1
ATOM 584 C CA . THR A 1 70 ? -9.639 -8.829 6.703 1.00 89.12 70 THR A CA 1
ATOM 585 C C . THR A 1 70 ? -9.374 -8.335 5.275 1.00 89.12 70 THR A C 1
ATOM 587 O O . THR A 1 70 ? -8.326 -8.645 4.713 1.00 89.12 70 THR A O 1
ATOM 590 N N . VAL A 1 71 ? -10.253 -7.501 4.710 1.00 89.12 71 VAL A N 1
ATOM 591 C CA . VAL A 1 71 ? -10.061 -6.918 3.364 1.00 89.12 71 VAL A CA 1
ATOM 592 C C . VAL A 1 71 ? -8.873 -5.946 3.327 1.00 89.12 71 VAL A C 1
ATOM 594 O O . VAL A 1 71 ? -8.095 -5.963 2.369 1.00 89.12 71 VAL A O 1
ATOM 597 N N . ASN A 1 72 ? -8.678 -5.157 4.389 1.00 88.62 72 ASN A N 1
ATOM 598 C CA . ASN A 1 72 ? -7.549 -4.230 4.509 1.00 88.62 72 ASN A CA 1
ATOM 599 C C . ASN A 1 72 ? -6.217 -4.992 4.456 1.00 88.62 72 ASN A C 1
ATOM 601 O O . ASN A 1 72 ? -5.323 -4.641 3.694 1.00 88.62 72 ASN A O 1
ATOM 605 N N . ILE A 1 73 ? -6.098 -6.091 5.204 1.00 90.69 73 ILE A N 1
ATOM 606 C CA . ILE A 1 73 ? -4.868 -6.887 5.232 1.00 90.69 73 ILE A CA 1
ATOM 607 C C . ILE A 1 73 ? -4.644 -7.632 3.913 1.00 90.69 73 ILE A C 1
ATOM 609 O O . ILE A 1 73 ? -3.546 -7.580 3.360 1.00 90.69 73 ILE A O 1
ATOM 613 N N . TRP A 1 74 ? -5.659 -8.338 3.405 1.00 90.25 74 TRP A N 1
ATOM 614 C CA . TRP A 1 74 ? -5.485 -9.196 2.232 1.00 90.25 74 TRP A CA 1
ATOM 615 C C . TRP A 1 74 ? -5.260 -8.411 0.938 1.00 90.25 74 TRP A C 1
ATOM 617 O O . TRP A 1 74 ? -4.512 -8.887 0.087 1.00 90.25 74 TRP A O 1
ATOM 627 N N . SER A 1 75 ? -5.814 -7.201 0.799 1.00 83.38 75 SER A N 1
ATOM 628 C CA . SER A 1 75 ? -5.545 -6.344 -0.366 1.00 83.38 75 SER A CA 1
ATOM 629 C C . SER A 1 75 ? -4.069 -5.920 -0.437 1.00 83.38 75 SER A C 1
ATOM 631 O O . SER A 1 75 ? -3.428 -6.094 -1.476 1.00 83.38 75 SER A O 1
ATOM 633 N N . HIS A 1 76 ? -3.485 -5.475 0.681 1.00 84.31 76 HIS A N 1
ATOM 634 C CA . HIS A 1 76 ? -2.057 -5.152 0.760 1.00 84.31 76 HIS A CA 1
ATOM 635 C C . HIS A 1 76 ? -1.149 -6.387 0.649 1.00 84.31 76 HIS A C 1
ATOM 637 O O . HIS A 1 76 ? -0.124 -6.326 -0.031 1.00 84.31 76 HIS A O 1
ATOM 643 N N . LEU A 1 77 ? -1.517 -7.515 1.267 1.00 87.44 77 LEU A N 1
ATOM 644 C CA . LEU A 1 77 ? -0.727 -8.751 1.213 1.00 87.44 77 LEU A CA 1
ATOM 645 C C . LEU A 1 77 ? -0.684 -9.347 -0.205 1.00 87.44 77 LEU A C 1
ATOM 647 O O . LEU A 1 77 ? 0.376 -9.776 -0.660 1.00 87.44 77 LEU A O 1
ATOM 651 N N . LEU A 1 78 ? -1.809 -9.328 -0.926 1.00 87.31 78 LEU A N 1
ATOM 652 C CA . LEU A 1 78 ? -1.871 -9.737 -2.330 1.00 87.31 78 LEU A CA 1
ATOM 653 C C . LEU A 1 78 ? -1.027 -8.812 -3.218 1.00 87.31 78 LEU A C 1
ATOM 655 O O . LEU A 1 78 ? -0.262 -9.301 -4.048 1.00 87.31 78 LEU A O 1
ATOM 659 N N . GLY A 1 79 ? -1.115 -7.493 -3.006 1.00 79.62 79 GLY A N 1
ATOM 660 C CA . GLY A 1 79 ? -0.272 -6.516 -3.697 1.00 79.62 79 GLY A CA 1
ATOM 661 C C . GLY A 1 79 ? 1.220 -6.774 -3.474 1.00 79.62 79 GLY A C 1
ATOM 662 O O . GLY A 1 79 ? 1.984 -6.822 -4.436 1.00 79.62 79 GLY A O 1
ATOM 663 N N . PHE A 1 80 ? 1.633 -7.032 -2.228 1.00 82.25 80 PHE A N 1
ATOM 664 C CA . PHE A 1 80 ? 3.013 -7.398 -1.898 1.00 82.25 80 PHE A CA 1
ATOM 665 C C . PHE A 1 80 ? 3.484 -8.633 -2.679 1.00 82.25 80 PHE A C 1
ATOM 667 O O . PHE A 1 80 ? 4.524 -8.573 -3.333 1.00 82.25 80 PHE A O 1
ATOM 674 N N . PHE A 1 81 ? 2.720 -9.732 -2.671 1.00 87.19 81 PHE A N 1
ATOM 675 C CA . PHE A 1 81 ? 3.108 -10.941 -3.404 1.00 87.19 81 PHE A CA 1
ATOM 676 C C . PHE A 1 81 ? 3.121 -10.742 -4.926 1.00 87.19 81 PHE A C 1
ATOM 678 O O . PHE A 1 81 ? 4.008 -11.279 -5.591 1.00 87.19 81 PHE A O 1
ATOM 685 N N . MET A 1 82 ? 2.206 -9.944 -5.482 1.00 82.06 82 MET A N 1
ATOM 686 C CA . MET A 1 82 ? 2.210 -9.586 -6.905 1.00 82.06 82 MET A CA 1
ATOM 687 C C . MET A 1 82 ? 3.490 -8.830 -7.287 1.00 82.06 82 MET A C 1
ATOM 689 O O . MET A 1 82 ? 4.215 -9.269 -8.176 1.00 82.06 82 MET A O 1
ATOM 693 N N . PHE A 1 83 ? 3.824 -7.737 -6.595 1.00 78.62 83 PHE A N 1
ATOM 694 C CA . PHE A 1 83 ? 5.031 -6.965 -6.911 1.00 78.62 83 PHE A CA 1
ATOM 695 C C . PHE A 1 83 ? 6.326 -7.732 -6.612 1.00 78.62 83 PHE A C 1
ATOM 697 O O . PHE A 1 83 ? 7.287 -7.621 -7.370 1.00 78.62 83 PHE A O 1
ATOM 704 N N . PHE A 1 84 ? 6.349 -8.560 -5.563 1.00 81.56 84 PHE A N 1
ATOM 705 C CA . PHE A 1 84 ? 7.491 -9.424 -5.260 1.00 81.56 84 PHE A CA 1
ATOM 706 C C . PHE A 1 84 ? 7.726 -10.473 -6.358 1.00 81.56 84 PHE A C 1
ATOM 708 O O . PHE A 1 84 ? 8.854 -10.638 -6.819 1.00 81.56 84 PHE A O 1
ATOM 715 N N . THR A 1 85 ? 6.672 -11.155 -6.819 1.00 81.00 85 THR A N 1
ATOM 716 C CA . THR A 1 85 ? 6.793 -12.157 -7.894 1.00 81.00 85 THR A CA 1
ATOM 717 C C . THR A 1 85 ? 7.140 -11.532 -9.243 1.00 81.00 85 THR A C 1
ATOM 719 O O . THR A 1 85 ? 7.962 -12.104 -9.952 1.00 81.00 85 THR A O 1
ATOM 722 N N . LEU A 1 86 ? 6.619 -10.341 -9.564 1.00 73.88 86 LEU A N 1
ATOM 723 C CA . LEU A 1 86 ? 7.048 -9.565 -10.735 1.00 73.88 86 LEU A CA 1
ATOM 724 C C . LEU A 1 86 ? 8.536 -9.187 -10.655 1.00 73.88 86 LEU A C 1
ATOM 726 O O . LEU A 1 86 ? 9.276 -9.429 -11.603 1.00 73.88 86 LEU A O 1
ATOM 730 N N . GLY A 1 87 ? 9.008 -8.689 -9.507 1.00 78.31 87 GLY A N 1
ATOM 731 C CA . GLY A 1 87 ? 10.426 -8.373 -9.308 1.00 78.31 87 GLY A CA 1
ATOM 732 C C . GLY A 1 87 ? 11.342 -9.594 -9.464 1.00 78.31 87 GLY A C 1
ATOM 733 O O . GLY A 1 87 ? 12.394 -9.503 -10.092 1.00 78.31 87 GLY A O 1
ATOM 734 N N . VAL A 1 88 ? 10.930 -10.762 -8.956 1.00 83.44 88 VAL A N 1
ATOM 735 C CA . VAL A 1 88 ? 11.655 -12.029 -9.167 1.00 83.44 88 VAL A CA 1
ATOM 736 C C . VAL A 1 88 ? 11.592 -12.477 -10.631 1.00 83.44 88 VAL A C 1
ATOM 738 O O . VAL A 1 88 ? 12.598 -12.952 -11.157 1.00 83.44 88 VAL A O 1
ATOM 741 N N . TYR A 1 89 ? 10.456 -12.322 -11.312 1.00 77.56 89 TYR A N 1
ATOM 742 C CA . TYR A 1 89 ? 10.298 -12.669 -12.727 1.00 77.56 89 TYR A CA 1
ATOM 743 C C . TYR A 1 89 ? 11.202 -11.821 -13.631 1.00 77.56 89 TYR A C 1
ATOM 745 O O . TYR A 1 89 ? 11.889 -12.366 -14.495 1.00 77.56 89 TYR A O 1
ATOM 753 N N . ASP A 1 90 ? 11.298 -10.514 -13.388 1.00 74.88 90 ASP A N 1
ATOM 754 C CA . ASP A 1 90 ? 12.196 -9.649 -14.153 1.00 74.88 90 ASP A CA 1
ATOM 755 C C . ASP A 1 90 ? 13.665 -10.071 -13.988 1.00 74.88 90 ASP A C 1
ATOM 757 O O . ASP A 1 90 ? 14.404 -10.164 -14.970 1.00 74.88 90 ASP A O 1
ATOM 761 N N . MET A 1 91 ? 14.062 -10.426 -12.759 1.00 77.69 91 MET A N 1
ATOM 762 C CA . MET A 1 91 ? 15.403 -10.935 -12.455 1.00 77.69 91 MET A CA 1
ATOM 763 C C . MET A 1 91 ? 15.697 -12.300 -13.090 1.00 77.69 91 MET A C 1
ATOM 765 O O . MET A 1 91 ? 16.816 -12.543 -13.532 1.00 77.69 91 MET A O 1
ATOM 769 N N . THR A 1 92 ? 14.726 -13.217 -13.099 1.00 81.69 92 THR A N 1
ATOM 770 C CA . THR A 1 92 ? 14.955 -14.640 -13.427 1.00 81.69 92 THR A CA 1
ATOM 771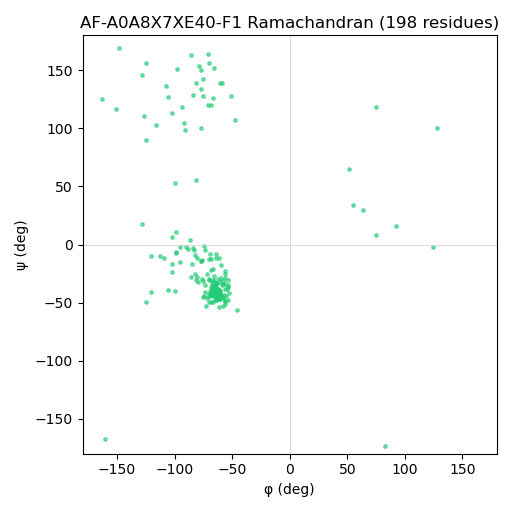 C C . THR A 1 92 ? 14.535 -15.044 -14.837 1.00 81.69 92 THR A C 1
ATOM 773 O O . THR A 1 92 ? 14.981 -16.085 -15.316 1.00 81.69 92 THR A O 1
ATOM 776 N N . ALA A 1 93 ? 13.723 -14.233 -15.519 1.00 76.56 93 ALA A N 1
ATOM 777 C CA . ALA A 1 93 ? 13.237 -14.494 -16.872 1.00 76.56 93 ALA A CA 1
ATOM 778 C C . ALA A 1 93 ? 13.553 -13.348 -17.846 1.00 76.56 93 ALA A C 1
ATOM 780 O O . ALA A 1 93 ? 14.109 -13.607 -18.912 1.00 76.56 93 ALA A O 1
ATOM 781 N N . VAL A 1 94 ? 13.257 -12.089 -17.495 1.00 75.12 94 VAL A N 1
ATOM 782 C CA . VAL A 1 94 ? 13.379 -10.958 -18.441 1.00 75.12 94 VAL A CA 1
ATOM 783 C C . VAL A 1 94 ? 14.839 -10.588 -18.713 1.00 75.12 94 VAL A C 1
ATOM 785 O O . VAL A 1 94 ? 15.254 -10.578 -19.873 1.00 75.12 94 VAL A O 1
ATOM 788 N N . LEU A 1 95 ? 15.644 -10.349 -17.671 1.00 77.69 95 LEU A N 1
ATOM 789 C CA . LEU A 1 95 ? 17.082 -10.078 -17.815 1.00 77.69 95 LEU A CA 1
ATOM 790 C C . LEU A 1 95 ? 17.842 -11.194 -18.569 1.00 77.69 95 LEU A C 1
ATOM 792 O O . LEU A 1 95 ? 18.563 -10.872 -19.520 1.00 77.69 95 LEU A O 1
ATOM 796 N N . PRO A 1 96 ? 17.689 -12.498 -18.245 1.00 79.12 96 PRO A N 1
ATOM 797 C CA . PRO A 1 96 ? 18.366 -13.544 -19.010 1.00 79.12 96 PRO A CA 1
ATOM 798 C C . PRO A 1 96 ? 17.848 -13.673 -20.451 1.00 79.12 96 PRO A C 1
ATOM 800 O O . PRO A 1 96 ? 18.657 -13.897 -21.351 1.00 79.12 96 PRO A O 1
ATOM 803 N N . ALA A 1 97 ? 16.549 -13.470 -20.713 1.00 77.12 97 ALA A N 1
ATOM 804 C CA . ALA A 1 97 ? 16.013 -13.467 -22.080 1.00 77.12 97 ALA A CA 1
ATOM 805 C C . ALA A 1 97 ? 16.582 -12.318 -22.935 1.00 77.12 97 ALA A C 1
ATOM 807 O O . ALA A 1 97 ? 16.841 -12.504 -24.124 1.00 77.12 97 ALA A O 1
ATOM 808 N N . ALA A 1 98 ? 16.855 -11.161 -22.323 1.00 77.69 98 ALA A N 1
ATOM 809 C CA . ALA A 1 98 ? 17.537 -10.032 -22.957 1.00 77.69 98 ALA A CA 1
ATOM 810 C C . ALA A 1 98 ? 19.057 -10.241 -23.149 1.00 77.69 98 ALA A C 1
ATOM 812 O O . ALA A 1 98 ? 19.720 -9.365 -23.699 1.00 77.69 98 ALA A O 1
ATOM 813 N N . LYS A 1 99 ? 19.620 -11.381 -22.708 1.00 80.94 99 LYS A N 1
ATOM 814 C CA . LYS A 1 99 ? 21.073 -11.652 -22.637 1.00 80.94 99 LYS A CA 1
ATOM 815 C C . LYS A 1 99 ? 21.845 -10.592 -21.835 1.00 80.94 99 LYS A C 1
ATOM 817 O O . LYS A 1 99 ? 22.991 -10.284 -22.153 1.00 80.94 99 LYS A O 1
ATOM 822 N N . ALA A 1 100 ? 21.205 -10.050 -20.801 1.00 74.38 100 ALA A N 1
ATOM 823 C CA . ALA A 1 100 ? 21.749 -8.988 -19.966 1.00 74.38 100 ALA A CA 1
ATOM 824 C C . ALA A 1 100 ? 23.077 -9.407 -19.299 1.00 74.38 100 ALA A C 1
ATOM 826 O O . ALA A 1 100 ? 23.232 -10.540 -18.830 1.00 74.38 100 ALA A O 1
ATOM 827 N N . SER A 1 101 ? 24.042 -8.489 -19.262 1.00 83.25 101 SER A N 1
ATOM 828 C CA . SER A 1 101 ? 25.354 -8.675 -18.634 1.00 83.25 101 SER A CA 1
ATOM 829 C C . SER A 1 101 ? 25.246 -8.698 -17.105 1.00 83.25 101 SER A C 1
ATOM 831 O O . SER A 1 101 ? 24.265 -8.227 -16.537 1.00 83.25 101 SER A O 1
ATOM 833 N N . ARG A 1 102 ? 26.268 -9.184 -16.382 1.00 77.75 102 ARG A N 1
ATOM 834 C CA . ARG A 1 102 ? 26.263 -9.118 -14.902 1.00 77.75 102 ARG A CA 1
ATOM 835 C C . ARG A 1 102 ? 26.136 -7.683 -14.378 1.00 77.75 102 ARG A C 1
ATOM 837 O O . ARG A 1 102 ? 25.530 -7.478 -13.329 1.00 77.75 102 ARG A O 1
ATOM 844 N N . GLU A 1 103 ? 26.671 -6.716 -15.117 1.00 74.25 103 GLU A N 1
ATOM 84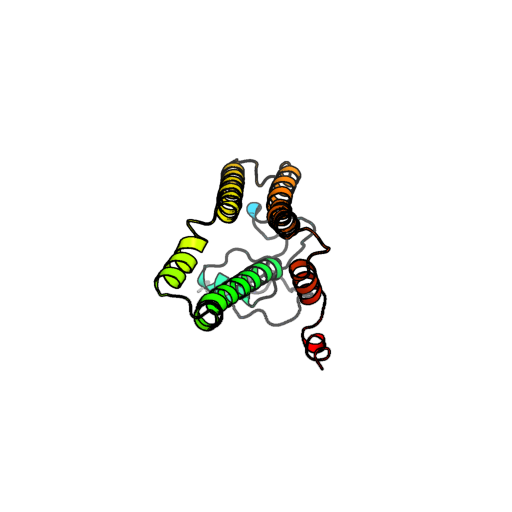5 C CA . GLU A 1 103 ? 26.510 -5.291 -14.837 1.00 74.25 103 GLU A CA 1
ATOM 846 C C . GLU A 1 103 ? 25.045 -4.870 -14.958 1.00 74.25 103 GLU A C 1
ATOM 848 O O . GLU A 1 103 ? 24.561 -4.194 -14.064 1.00 74.25 103 GLU A O 1
ATOM 853 N N . ASP A 1 104 ? 24.293 -5.357 -15.948 1.00 69.00 104 ASP A N 1
ATOM 854 C CA . ASP A 1 104 ? 22.853 -5.090 -16.076 1.00 69.00 104 ASP A CA 1
ATOM 855 C C . ASP A 1 104 ? 22.026 -5.689 -14.927 1.00 69.00 104 ASP A C 1
ATOM 857 O O . ASP A 1 104 ? 21.089 -5.048 -14.463 1.00 69.00 104 ASP A O 1
ATOM 861 N N . TYR A 1 105 ? 22.371 -6.872 -14.401 1.00 74.19 105 TYR A N 1
ATOM 862 C CA . TYR A 1 105 ? 21.710 -7.408 -13.193 1.00 74.19 105 TYR A CA 1
ATOM 863 C C . TYR A 1 105 ? 21.986 -6.533 -11.968 1.00 74.19 105 TYR A C 1
ATOM 865 O O . TYR A 1 105 ? 21.082 -6.274 -11.169 1.00 74.19 105 TYR A O 1
ATOM 873 N N . VAL A 1 106 ? 23.225 -6.053 -11.822 1.00 73.56 106 VAL A N 1
ATOM 874 C CA . VAL A 1 106 ? 23.614 -5.127 -10.752 1.00 73.56 106 VAL A CA 1
ATOM 875 C C . VAL A 1 106 ? 22.928 -3.771 -10.943 1.00 73.56 106 VAL A C 1
ATOM 877 O O . VAL A 1 106 ? 22.368 -3.250 -9.988 1.00 73.56 106 VAL A O 1
ATOM 880 N N . ILE A 1 107 ? 22.871 -3.233 -12.162 1.00 69.81 107 ILE A N 1
ATOM 881 C CA . ILE A 1 107 ? 22.208 -1.970 -12.518 1.00 69.81 107 ILE A CA 1
ATOM 882 C C . ILE A 1 107 ? 20.686 -2.085 -12.426 1.00 69.81 107 ILE A C 1
ATOM 884 O O . ILE A 1 107 ? 20.044 -1.099 -12.091 1.00 69.81 107 ILE A O 1
ATOM 888 N N . TYR A 1 108 ? 20.075 -3.247 -12.650 1.00 67.69 108 TYR A N 1
ATOM 889 C CA . TYR A 1 108 ? 18.638 -3.445 -12.444 1.00 67.69 108 TYR A CA 1
ATOM 890 C C . TYR A 1 108 ? 18.315 -3.553 -10.943 1.00 67.69 108 TYR A C 1
ATOM 892 O O . TYR A 1 108 ? 17.444 -2.840 -10.441 1.00 67.69 108 TYR A O 1
ATOM 900 N N . SER A 1 109 ? 19.105 -4.333 -10.192 1.00 66.44 109 SER A N 1
ATOM 901 C CA . SER A 1 109 ? 18.980 -4.486 -8.730 1.00 66.44 109 SER A CA 1
ATOM 902 C C . SER A 1 109 ? 19.236 -3.182 -7.967 1.00 66.44 109 SER A C 1
ATOM 904 O O . SER A 1 109 ? 18.471 -2.819 -7.077 1.00 66.44 109 SER A O 1
ATOM 906 N N . ILE A 1 110 ? 20.291 -2.450 -8.333 1.00 63.56 110 ILE A N 1
ATOM 907 C CA . ILE A 1 110 ? 20.639 -1.142 -7.764 1.00 63.56 110 ILE A CA 1
ATOM 908 C C . ILE A 1 110 ? 19.780 -0.042 -8.388 1.00 63.56 110 ILE A C 1
ATOM 910 O O . ILE A 1 110 ? 19.438 0.918 -7.717 1.00 63.56 110 ILE A O 1
ATOM 914 N N . GLY A 1 111 ? 19.377 -0.148 -9.653 1.00 56.00 111 GLY A N 1
ATOM 915 C CA . GLY A 1 111 ? 18.607 0.873 -10.369 1.00 56.00 111 GLY A CA 1
ATOM 916 C C . GLY A 1 111 ? 17.157 0.987 -9.916 1.00 56.00 111 GLY A C 1
ATOM 917 O O . GLY A 1 111 ? 16.598 2.086 -10.013 1.00 56.00 111 GLY A O 1
ATOM 918 N N . LEU A 1 112 ? 16.579 -0.084 -9.366 1.00 55.56 112 LEU A N 1
ATOM 919 C CA . LEU A 1 112 ? 15.354 -0.020 -8.562 1.00 55.56 112 LEU A CA 1
ATOM 920 C C . LEU A 1 112 ? 15.490 0.943 -7.364 1.00 55.56 112 LEU A C 1
ATOM 922 O O . LEU A 1 112 ? 14.483 1.490 -6.925 1.00 55.56 112 LEU A O 1
ATOM 926 N N . PHE A 1 113 ? 16.717 1.228 -6.909 1.00 53.47 113 PHE A N 1
ATOM 927 C CA . PHE A 1 113 ? 17.024 2.234 -5.889 1.00 53.47 113 PHE A CA 1
ATOM 928 C C . PHE A 1 113 ? 17.673 3.533 -6.428 1.00 53.47 113 PHE A C 1
ATOM 930 O O . PHE A 1 113 ? 17.312 4.604 -5.949 1.00 53.47 113 PHE A O 1
ATOM 937 N N . CYS A 1 114 ? 18.586 3.502 -7.415 1.00 51.06 114 CYS A N 1
ATOM 938 C CA . CYS A 1 114 ? 19.565 4.595 -7.605 1.00 51.06 114 CYS A CA 1
ATOM 939 C C . CYS A 1 114 ? 19.582 5.365 -8.944 1.00 51.06 114 CYS A C 1
ATOM 941 O O . CYS A 1 114 ? 19.751 6.576 -8.877 1.00 51.06 114 CYS A O 1
ATOM 943 N N . PHE A 1 115 ? 19.437 4.772 -10.149 1.00 45.50 115 PHE A N 1
ATOM 944 C CA . PHE A 1 115 ? 19.554 5.574 -11.398 1.00 45.50 115 PHE A CA 1
ATOM 945 C C . PHE A 1 115 ? 18.769 5.124 -12.653 1.00 45.50 115 PHE A C 1
ATOM 947 O O . PHE A 1 115 ? 19.023 4.082 -13.249 1.00 45.50 115 PHE A O 1
ATOM 954 N N . GLN A 1 116 ? 17.845 5.996 -13.074 1.00 60.75 116 GLN A N 1
ATOM 955 C CA . GLN A 1 116 ? 17.403 6.330 -14.444 1.00 60.75 116 GLN A CA 1
ATOM 956 C C . GLN A 1 116 ? 16.666 7.664 -14.276 1.00 60.75 116 GLN A C 1
ATOM 958 O O . GLN A 1 116 ? 15.776 7.717 -13.431 1.00 60.75 116 GLN A O 1
ATOM 963 N N . TYR A 1 117 ? 17.027 8.730 -15.000 1.00 64.75 117 TYR A N 1
ATOM 964 C CA . TYR A 1 117 ? 16.669 10.120 -14.634 1.00 64.75 117 TYR A CA 1
ATOM 965 C C . TYR A 1 117 ? 15.193 10.305 -14.221 1.00 64.75 117 TYR A C 1
ATOM 967 O O . TYR A 1 117 ? 14.906 10.676 -13.085 1.00 64.75 117 TYR A O 1
ATOM 975 N N . TRP A 1 118 ? 14.250 9.926 -15.087 1.00 69.38 118 TRP A N 1
ATOM 976 C CA . TRP A 1 118 ? 12.815 10.037 -14.796 1.00 69.38 118 TRP A CA 1
ATOM 977 C C . TRP A 1 118 ? 12.334 9.102 -13.678 1.00 69.38 118 TRP A C 1
ATOM 979 O O . TRP A 1 118 ? 11.536 9.517 -12.842 1.00 69.38 118 TRP A O 1
ATOM 989 N N . ARG A 1 119 ? 12.868 7.874 -13.591 1.00 68.81 119 ARG A N 1
ATOM 990 C CA . ARG A 1 119 ? 12.566 6.941 -12.489 1.00 68.81 119 ARG A CA 1
ATOM 991 C C . ARG A 1 119 ? 13.022 7.509 -11.143 1.00 68.81 119 ARG A C 1
ATOM 993 O O . ARG A 1 119 ? 12.309 7.363 -10.161 1.00 68.81 119 ARG A O 1
ATOM 1000 N N . GLN A 1 120 ? 14.167 8.189 -11.105 1.00 68.50 120 GLN A N 1
ATOM 1001 C CA . GLN A 1 120 ? 14.665 8.857 -9.902 1.00 68.50 120 GLN A CA 1
ATOM 1002 C C . GLN A 1 120 ? 13.809 10.059 -9.512 1.00 68.50 120 GLN A C 1
ATOM 1004 O O . GLN A 1 120 ? 13.451 10.175 -8.345 1.00 68.50 120 GLN A O 1
ATOM 1009 N N . VAL A 1 121 ? 13.384 10.888 -10.471 1.00 76.88 121 VAL A N 1
ATOM 1010 C CA . VAL A 1 121 ? 12.417 11.968 -10.204 1.00 76.88 121 VAL A CA 1
ATOM 1011 C C . VAL A 1 121 ? 11.140 11.412 -9.558 1.00 76.88 121 VAL A C 1
ATOM 1013 O O . VAL A 1 121 ? 10.691 11.957 -8.550 1.00 76.88 121 VAL A O 1
ATOM 1016 N N . TYR A 1 122 ? 10.594 10.297 -10.059 1.00 81.62 122 TYR A N 1
ATOM 1017 C CA . TYR A 1 122 ? 9.406 9.655 -9.475 1.00 81.62 122 TYR A CA 1
ATOM 1018 C C . TYR A 1 122 ? 9.657 9.038 -8.095 1.00 81.62 122 TYR A C 1
ATOM 1020 O O . TYR A 1 122 ? 8.847 9.220 -7.192 1.00 81.62 122 TYR A O 1
ATOM 1028 N N . LEU A 1 123 ? 10.771 8.330 -7.895 1.00 77.62 123 LEU A N 1
ATOM 1029 C CA . LEU A 1 123 ? 11.072 7.693 -6.609 1.00 77.62 123 LEU A CA 1
ATOM 1030 C C . LEU A 1 123 ? 11.381 8.724 -5.512 1.00 77.62 123 LEU A C 1
ATOM 1032 O O . LEU A 1 123 ? 10.892 8.578 -4.394 1.00 77.62 123 LEU A O 1
ATOM 1036 N N . ILE A 1 124 ? 12.120 9.793 -5.826 1.00 80.38 124 ILE A N 1
ATOM 1037 C CA . ILE A 1 124 ? 12.441 10.873 -4.879 1.00 80.38 124 ILE A CA 1
ATOM 1038 C C . ILE A 1 124 ? 11.182 11.654 -4.491 1.00 80.38 124 ILE A C 1
ATOM 1040 O O . ILE A 1 124 ? 10.988 11.955 -3.315 1.00 80.38 124 ILE A O 1
ATOM 1044 N N . THR A 1 125 ? 10.300 11.961 -5.446 1.00 82.19 125 THR A N 1
ATOM 1045 C CA . THR A 1 125 ? 9.035 12.654 -5.143 1.00 82.19 125 THR A CA 1
ATOM 1046 C C . THR A 1 125 ? 8.074 11.772 -4.351 1.00 82.19 125 THR A C 1
ATOM 1048 O O . THR A 1 125 ? 7.540 12.241 -3.351 1.00 82.19 125 THR A O 1
ATOM 1051 N N . VAL A 1 126 ? 7.920 10.487 -4.695 1.00 84.06 126 VAL A N 1
ATOM 1052 C CA . VAL A 1 126 ? 7.139 9.533 -3.884 1.00 84.06 126 VAL A CA 1
ATOM 1053 C C . VAL A 1 126 ? 7.716 9.406 -2.470 1.00 84.06 126 VAL A C 1
ATOM 1055 O O . VAL A 1 126 ? 6.956 9.464 -1.506 1.00 84.06 126 VAL A O 1
ATOM 1058 N N . LEU A 1 127 ? 9.041 9.316 -2.313 1.00 84.06 127 LEU A N 1
ATOM 1059 C CA . LEU A 1 127 ? 9.695 9.302 -1.000 1.00 84.06 127 LEU A CA 1
ATOM 1060 C C . LEU A 1 127 ? 9.414 10.588 -0.209 1.00 84.06 127 LEU A C 1
ATOM 1062 O O . LEU A 1 127 ? 9.038 10.514 0.959 1.00 84.06 127 LEU A O 1
ATOM 1066 N N . ALA A 1 128 ? 9.534 11.761 -0.835 1.00 86.44 128 ALA A N 1
ATOM 1067 C CA . ALA A 1 128 ? 9.224 13.042 -0.202 1.00 86.44 128 ALA A CA 1
ATOM 1068 C C . ALA A 1 128 ? 7.745 13.138 0.219 1.00 86.44 128 ALA A C 1
ATOM 1070 O O . ALA A 1 128 ? 7.446 13.619 1.312 1.00 86.44 128 ALA A O 1
ATOM 1071 N N . MET A 1 129 ? 6.821 12.624 -0.599 1.00 86.25 129 MET A N 1
ATOM 1072 C CA . MET A 1 129 ? 5.398 12.544 -0.262 1.00 86.25 129 MET A CA 1
ATOM 1073 C C . MET A 1 129 ? 5.137 11.583 0.907 1.00 86.25 129 MET A C 1
ATOM 1075 O O . MET A 1 129 ? 4.391 11.937 1.816 1.00 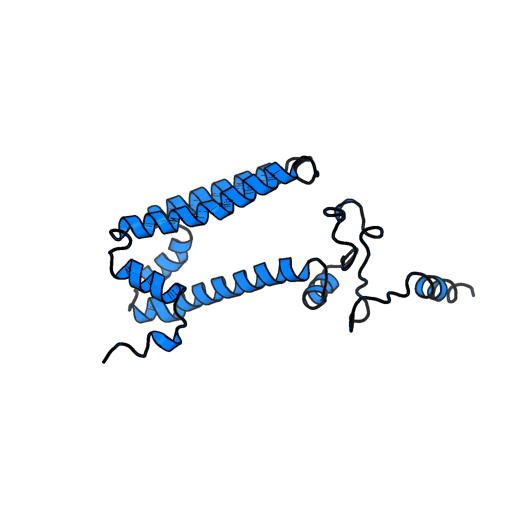86.25 129 MET A O 1
ATOM 1079 N N . ILE A 1 130 ? 5.778 10.408 0.937 1.00 86.56 130 ILE A N 1
ATOM 1080 C CA . ILE A 1 130 ? 5.693 9.452 2.057 1.00 86.56 130 ILE A CA 1
ATOM 1081 C C . ILE A 1 130 ? 6.218 10.087 3.351 1.00 86.56 130 ILE A C 1
ATOM 1083 O O . ILE A 1 130 ? 5.558 9.997 4.384 1.00 86.56 130 ILE A O 1
ATOM 1087 N N . LEU A 1 131 ? 7.363 10.774 3.300 1.00 88.81 131 LEU A N 1
ATOM 1088 C CA . LEU A 1 131 ? 7.918 11.488 4.452 1.00 88.81 131 LEU A CA 1
ATOM 1089 C C . LEU A 1 131 ? 6.978 12.606 4.926 1.00 88.81 131 LEU A C 1
ATOM 1091 O O . LEU A 1 131 ? 6.746 12.729 6.125 1.00 88.81 131 LEU A O 1
ATOM 1095 N N . ALA A 1 132 ? 6.369 13.371 4.016 1.00 86.62 132 ALA A N 1
ATOM 1096 C CA . ALA A 1 132 ? 5.373 14.384 4.370 1.00 86.62 132 ALA A CA 1
ATOM 1097 C C . ALA A 1 132 ? 4.121 13.777 5.037 1.00 86.62 132 ALA A C 1
ATOM 1099 O O . ALA A 1 132 ? 3.626 14.326 6.022 1.00 86.62 132 ALA A O 1
ATOM 1100 N N . VAL A 1 133 ? 3.640 12.617 4.564 1.00 87.62 133 VAL A N 1
ATOM 1101 C CA . VAL A 1 133 ? 2.552 11.867 5.222 1.00 87.62 133 VAL A CA 1
ATOM 1102 C C . VAL A 1 133 ? 2.980 11.412 6.620 1.00 87.62 133 VAL A C 1
ATOM 1104 O O . VAL A 1 133 ? 2.205 11.551 7.563 1.00 87.62 133 VAL A O 1
ATOM 1107 N N . PHE A 1 134 ? 4.211 10.922 6.777 1.00 88.56 134 PHE A N 1
ATOM 1108 C CA . PHE A 1 134 ? 4.751 10.484 8.064 1.00 88.56 134 PHE A CA 1
ATOM 1109 C C . PHE A 1 134 ? 4.878 11.643 9.068 1.00 88.56 134 PHE A C 1
ATOM 1111 O O . PHE A 1 134 ? 4.454 11.518 10.214 1.00 88.56 134 PHE A O 1
ATOM 1118 N N . PHE A 1 135 ? 5.359 12.815 8.640 1.00 88.56 135 PHE A N 1
ATOM 1119 C CA . PHE A 1 135 ? 5.354 14.017 9.481 1.00 88.56 135 PHE A CA 1
ATOM 1120 C C . PHE A 1 135 ? 3.934 14.460 9.854 1.00 88.56 135 PHE A C 1
ATOM 1122 O O . PHE A 1 135 ? 3.698 14.842 11.000 1.00 88.56 135 PHE A O 1
ATOM 1129 N N . ALA A 1 136 ? 2.964 14.351 8.939 1.00 85.12 136 ALA A N 1
ATOM 1130 C CA . ALA A 1 136 ? 1.563 14.609 9.262 1.00 85.12 136 ALA A CA 1
ATOM 1131 C C . ALA A 1 136 ? 1.011 13.606 10.297 1.00 85.12 136 ALA A C 1
ATOM 1133 O O . ALA A 1 136 ? 0.257 14.012 11.175 1.00 85.12 136 ALA A O 1
ATOM 1134 N N . GLN A 1 137 ? 1.421 12.332 10.249 1.00 87.19 137 GLN A N 1
ATOM 1135 C CA . GLN A 1 137 ? 1.029 11.292 11.215 1.00 87.19 137 GLN A CA 1
ATOM 1136 C C . GLN A 1 137 ? 1.559 11.531 12.637 1.00 87.19 137 GLN A C 1
ATOM 1138 O O . GLN A 1 137 ? 0.916 11.103 13.593 1.00 87.19 137 GLN A O 1
ATOM 1143 N N . ILE A 1 138 ? 2.688 12.231 12.795 1.00 88.25 138 ILE A N 1
ATOM 1144 C CA . ILE A 1 138 ? 3.230 12.622 14.112 1.00 88.25 138 ILE A CA 1
ATOM 1145 C C . ILE A 1 138 ? 2.328 13.664 14.805 1.00 88.25 138 ILE A C 1
ATOM 1147 O O . ILE A 1 138 ? 2.355 13.795 16.029 1.00 88.25 138 ILE A O 1
ATOM 1151 N N . HIS A 1 139 ? 1.507 14.404 14.052 1.00 87.44 139 HIS A N 1
ATOM 1152 C CA . HIS A 1 139 ? 0.653 15.445 14.616 1.00 87.44 139 HIS A CA 1
ATOM 1153 C C . HIS A 1 139 ? -0.443 14.851 15.532 1.00 87.44 139 HIS A C 1
ATOM 1155 O O . HIS A 1 139 ? -1.241 14.036 15.060 1.00 87.44 139 HIS A O 1
ATOM 1161 N N . PRO A 1 140 ? -0.584 15.295 16.802 1.00 85.44 140 PRO A N 1
ATOM 1162 C CA . PRO A 1 140 ? -1.516 14.687 17.763 1.00 85.44 140 PRO A CA 1
ATOM 1163 C C . PRO A 1 140 ? -2.979 14.635 17.305 1.00 85.44 140 PRO A C 1
ATOM 1165 O O . PRO A 1 140 ? -3.719 13.729 17.683 1.00 85.44 140 PRO A O 1
ATOM 1168 N N . HIS A 1 141 ? -3.405 15.581 16.462 1.00 83.94 141 HIS A N 1
ATOM 1169 C CA . HIS A 1 141 ? -4.775 15.623 15.948 1.00 83.94 141 HIS A CA 1
ATOM 1170 C C . HIS A 1 141 ? -4.997 14.808 14.661 1.00 83.94 141 HIS A C 1
ATOM 1172 O O . HIS A 1 141 ? -6.140 14.709 14.217 1.00 83.94 141 HIS A O 1
ATOM 1178 N N . TYR A 1 142 ? -3.968 14.194 14.064 1.00 84.62 142 TYR A N 1
ATOM 1179 C CA . TYR A 1 142 ? -4.070 13.485 12.776 1.00 84.62 142 TYR A CA 1
ATOM 1180 C C . TYR A 1 142 ? -5.086 12.329 12.782 1.00 84.62 142 TYR A C 1
ATOM 1182 O O . TYR A 1 142 ? -5.772 12.088 11.788 1.00 84.62 142 TYR A O 1
ATOM 1190 N N . LEU A 1 143 ? -5.211 11.629 13.915 1.00 82.19 143 LEU A N 1
ATOM 1191 C CA . LEU A 1 143 ? -6.179 10.541 14.105 1.00 82.19 143 LEU A CA 1
ATOM 1192 C C . LEU A 1 143 ? -7.578 11.030 14.524 1.00 82.19 143 LEU A C 1
ATOM 1194 O O . LEU A 1 143 ? -8.495 10.225 14.654 1.00 82.19 143 LEU A O 1
ATOM 1198 N N . THR A 1 144 ? -7.777 12.335 14.739 1.00 82.25 144 THR A N 1
ATOM 1199 C CA . THR A 1 144 ? -9.087 12.868 15.140 1.00 82.25 144 THR A CA 1
ATOM 1200 C C . THR A 1 144 ? -10.045 12.955 13.956 1.00 82.25 144 THR A C 1
ATOM 1202 O O . THR A 1 144 ? -9.651 13.257 12.827 1.00 82.25 144 THR A O 1
ATOM 1205 N N . GLN A 1 145 ? -11.345 12.813 14.227 1.00 79.19 145 GLN A N 1
ATOM 1206 C CA . GLN A 1 145 ? -12.382 12.975 13.204 1.00 79.19 145 GLN A CA 1
ATOM 1207 C C . GLN A 1 145 ? -12.478 14.395 12.617 1.00 79.19 145 GLN A C 1
ATOM 1209 O O . GLN A 1 145 ? -13.157 14.588 11.616 1.00 79.19 145 GLN A O 1
ATOM 1214 N N . GLN A 1 146 ? -11.776 15.399 13.148 1.00 83.88 146 GLN A N 1
ATOM 1215 C CA . GLN A 1 146 ? -11.673 16.706 12.482 1.00 83.88 146 GLN A CA 1
ATOM 1216 C C . GLN A 1 146 ? -10.716 16.659 11.276 1.00 83.88 146 GLN A C 1
ATOM 1218 O O . GLN A 1 146 ? -10.943 17.332 10.273 1.00 83.88 146 GLN A O 1
ATOM 1223 N N . TRP A 1 147 ? -9.679 15.818 11.336 1.00 86.31 147 TRP A N 1
ATOM 1224 C CA . TRP A 1 147 ? -8.623 15.732 10.322 1.00 86.31 147 TRP A CA 1
ATOM 1225 C C . TRP A 1 147 ? -8.916 14.717 9.204 1.00 86.31 147 TRP A C 1
ATOM 1227 O O . TRP A 1 147 ? -8.150 14.645 8.243 1.00 86.31 147 TRP A O 1
ATOM 1237 N N . HIS A 1 148 ? -10.038 13.982 9.253 1.00 82.62 148 HIS A N 1
ATOM 1238 C CA . HIS A 1 148 ? -10.370 12.935 8.270 1.00 82.62 148 HIS A CA 1
ATOM 1239 C C . HIS A 1 148 ? -10.346 13.428 6.811 1.00 82.62 148 HIS A C 1
ATOM 1241 O O . HIS A 1 148 ? -9.877 12.705 5.929 1.00 82.62 148 HIS A O 1
ATOM 1247 N N . ARG A 1 149 ? -10.802 14.663 6.544 1.00 87.06 149 ARG A N 1
ATOM 1248 C CA . ARG A 1 149 ? -10.779 15.257 5.194 1.00 87.06 149 ARG A CA 1
ATOM 1249 C C . ARG A 1 149 ? -9.354 15.500 4.717 1.00 87.06 149 ARG A C 1
ATOM 1251 O O . ARG A 1 149 ? -9.005 15.067 3.626 1.00 87.06 149 ARG A O 1
ATOM 1258 N N . LEU A 1 150 ? -8.525 16.133 5.547 1.00 86.44 150 LEU A N 1
ATOM 1259 C CA . LEU A 1 150 ? -7.123 16.409 5.230 1.00 86.44 150 LEU A CA 1
ATOM 1260 C C . LEU A 1 150 ? -6.330 15.106 5.047 1.00 86.44 150 LEU A C 1
ATOM 1262 O O . LEU A 1 150 ? -5.622 14.958 4.057 1.00 86.44 150 LEU A O 1
ATOM 1266 N N . ARG A 1 151 ? -6.539 14.124 5.933 1.00 87.56 151 ARG A N 1
ATOM 1267 C CA . ARG A 1 151 ? -6.005 12.758 5.821 1.00 87.56 151 ARG A CA 1
ATOM 1268 C C . ARG A 1 151 ? -6.367 12.122 4.474 1.00 87.56 151 ARG A C 1
ATOM 1270 O O . ARG A 1 151 ? -5.490 11.616 3.780 1.00 87.56 151 ARG A O 1
ATOM 1277 N N . SER A 1 152 ? -7.636 12.211 4.073 1.00 87.12 152 SER A N 1
ATOM 1278 C CA . SER A 1 152 ? -8.121 11.677 2.791 1.00 87.12 152 SER A CA 1
ATOM 1279 C C . SER A 1 152 ? -7.519 12.408 1.588 1.00 87.12 152 SER A C 1
ATOM 1281 O O . SER A 1 152 ? -7.082 11.753 0.648 1.00 87.12 152 SER A O 1
ATOM 1283 N N . VAL A 1 153 ? -7.433 13.743 1.625 1.00 90.06 153 VAL A N 1
ATOM 1284 C CA . VAL A 1 153 ? -6.809 14.559 0.566 1.00 90.06 153 VAL A CA 1
ATOM 1285 C C . VAL A 1 153 ? -5.331 14.206 0.396 1.00 90.06 153 VAL A C 1
ATOM 1287 O O . VAL A 1 153 ? -4.886 14.011 -0.734 1.00 90.06 153 VAL A O 1
ATOM 1290 N N . ILE A 1 154 ? -4.585 14.051 1.494 1.00 87.44 154 ILE A N 1
ATOM 1291 C CA . ILE A 1 154 ? -3.183 13.611 1.474 1.00 87.44 154 ILE A CA 1
ATOM 1292 C C . ILE A 1 154 ? -3.058 12.243 0.782 1.00 87.44 154 ILE A C 1
ATOM 1294 O O . ILE A 1 154 ? -2.310 12.123 -0.188 1.00 87.44 154 ILE A O 1
ATOM 1298 N N . PHE A 1 155 ? -3.831 11.233 1.197 1.00 85.56 155 PHE A N 1
ATOM 1299 C CA . PHE A 1 155 ? -3.783 9.905 0.568 1.00 85.56 155 PHE A CA 1
ATOM 1300 C C . PHE A 1 155 ? -4.224 9.911 -0.904 1.00 85.56 155 PHE A C 1
ATOM 1302 O O . PHE A 1 155 ? -3.569 9.280 -1.732 1.00 85.56 155 PHE A O 1
ATOM 1309 N N . CYS A 1 156 ? -5.270 10.662 -1.262 1.00 89.44 156 CYS A N 1
ATOM 1310 C CA . CYS A 1 156 ? -5.705 10.811 -2.654 1.00 89.44 156 CYS A CA 1
ATOM 1311 C C . CYS A 1 156 ? -4.641 11.496 -3.522 1.00 89.44 156 CYS A C 1
ATOM 1313 O O . CYS A 1 156 ? -4.494 11.147 -4.689 1.00 89.44 156 CYS A O 1
ATOM 1315 N N . SER A 1 157 ? -3.869 12.427 -2.954 1.00 87.19 157 SER A N 1
ATOM 1316 C CA . SER A 1 157 ? -2.778 13.110 -3.660 1.00 87.19 157 SER A CA 1
ATOM 1317 C C . SER A 1 157 ? -1.608 12.158 -3.927 1.00 87.19 157 SER A C 1
ATOM 1319 O O . SER A 1 157 ? -1.081 12.129 -5.036 1.00 87.19 157 SER A O 1
ATOM 1321 N N . VAL A 1 158 ? -1.247 11.323 -2.942 1.00 85.94 158 VAL A N 1
ATOM 1322 C CA . VAL A 1 158 ? -0.239 10.254 -3.092 1.00 85.94 158 VAL A CA 1
ATOM 1323 C C . VAL A 1 158 ? -0.681 9.213 -4.126 1.00 85.94 158 VAL A C 1
ATOM 1325 O O . VAL A 1 158 ? 0.104 8.852 -4.998 1.00 85.94 158 VAL A O 1
ATOM 1328 N N . ALA A 1 159 ? -1.938 8.764 -4.083 1.00 84.69 159 ALA A N 1
ATOM 1329 C CA . ALA A 1 159 ? -2.471 7.813 -5.060 1.00 84.69 159 ALA A CA 1
ATOM 1330 C C . ALA A 1 159 ? -2.539 8.413 -6.478 1.00 84.69 159 ALA A C 1
ATOM 1332 O O . ALA A 1 159 ? -2.109 7.782 -7.443 1.00 84.69 159 ALA A O 1
ATOM 1333 N N . GLY A 1 160 ? -3.020 9.655 -6.604 1.00 86.19 160 GLY A N 1
ATOM 1334 C CA . GLY A 1 160 ? -3.110 10.379 -7.874 1.00 86.19 160 GLY A CA 1
ATOM 1335 C C . GLY A 1 160 ? -1.749 10.635 -8.526 1.00 86.19 160 GLY A C 1
ATOM 1336 O O . GLY A 1 160 ? -1.653 10.626 -9.754 1.00 86.19 160 GLY A O 1
ATOM 1337 N N . TYR A 1 161 ? -0.679 10.768 -7.733 1.00 87.56 161 TYR A N 1
ATOM 1338 C CA . TYR A 1 161 ? 0.685 10.888 -8.252 1.00 87.56 161 TYR A CA 1
ATOM 1339 C C . TYR A 1 161 ? 1.076 9.713 -9.164 1.00 87.56 161 TYR A C 1
ATOM 1341 O O . TYR A 1 161 ? 1.756 9.926 -10.164 1.00 87.56 161 TYR A O 1
ATOM 1349 N N . GLY A 1 162 ? 0.585 8.493 -8.903 1.00 79.56 162 GLY A N 1
ATOM 1350 C CA . GLY A 1 162 ? 0.855 7.307 -9.733 1.00 79.56 162 GLY A CA 1
ATOM 1351 C C . GLY A 1 162 ? 0.400 7.425 -11.199 1.00 79.56 162 GLY A C 1
ATOM 1352 O O . GLY A 1 162 ? 0.899 6.708 -12.069 1.00 79.56 162 GLY A O 1
ATOM 1353 N N . VAL A 1 163 ? -0.492 8.370 -11.509 1.00 85.00 163 VAL A N 1
ATOM 1354 C CA . VAL A 1 163 ? -0.924 8.663 -12.883 1.00 85.00 163 VAL A CA 1
ATOM 1355 C C . VAL A 1 163 ? 0.146 9.455 -13.656 1.00 85.00 163 VAL A C 1
ATOM 1357 O O . VAL A 1 163 ? 0.282 9.282 -14.867 1.00 85.00 163 VAL A O 1
ATOM 1360 N N . ILE A 1 164 ? 0.957 10.276 -12.977 1.00 84.50 164 ILE A N 1
ATOM 1361 C CA . ILE A 1 164 ? 1.943 11.174 -13.604 1.00 84.50 164 ILE A CA 1
ATOM 1362 C C . ILE A 1 164 ? 3.060 10.403 -14.341 1.00 84.50 164 ILE A C 1
ATOM 1364 O O . ILE A 1 164 ? 3.292 10.717 -15.513 1.00 84.50 164 ILE A O 1
ATOM 1368 N N . PRO A 1 165 ? 3.706 9.366 -13.758 1.00 81.44 165 PRO A N 1
ATOM 1369 C CA . PRO A 1 165 ? 4.647 8.512 -14.487 1.00 81.44 165 PRO A CA 1
ATOM 1370 C C . PRO A 1 165 ? 4.038 7.872 -15.736 1.00 81.44 165 PRO A C 1
ATOM 1372 O O . PRO A 1 165 ? 4.695 7.791 -16.771 1.00 81.44 165 PRO A O 1
ATOM 1375 N N . THR A 1 166 ? 2.768 7.465 -15.656 1.00 78.50 166 THR A N 1
ATOM 1376 C CA . THR A 1 166 ? 2.048 6.808 -16.755 1.00 78.50 166 THR A CA 1
ATOM 1377 C C . THR A 1 166 ? 1.805 7.775 -17.916 1.00 78.50 166 THR A C 1
ATOM 1379 O O . THR A 1 166 ? 2.151 7.466 -19.055 1.00 78.50 166 THR A O 1
ATOM 1382 N N . ILE A 1 167 ? 1.279 8.975 -17.638 1.00 83.25 167 ILE A N 1
ATOM 1383 C CA . ILE A 1 167 ? 1.057 10.018 -18.655 1.00 83.25 167 ILE A CA 1
ATOM 1384 C C . ILE A 1 167 ? 2.381 10.440 -19.300 1.00 83.25 167 ILE A C 1
ATOM 1386 O O . ILE A 1 167 ? 2.471 10.541 -20.523 1.00 83.25 167 ILE A O 1
ATOM 1390 N N . HIS A 1 168 ? 3.422 10.659 -18.495 1.00 81.25 168 HIS A N 1
ATOM 1391 C CA . HIS A 1 168 ? 4.717 11.083 -19.014 1.00 81.25 168 HIS A CA 1
ATOM 1392 C C . HIS A 1 168 ? 5.394 9.991 -19.857 1.00 81.25 168 HIS A C 1
ATOM 1394 O O . HIS A 1 168 ? 5.970 10.298 -20.899 1.00 81.25 168 HIS A O 1
ATOM 1400 N N . TRP A 1 169 ? 5.266 8.712 -19.481 1.00 81.94 169 TRP A N 1
ATOM 1401 C CA . TRP A 1 169 ? 5.725 7.599 -20.316 1.00 81.94 169 TRP A CA 1
ATOM 1402 C C . TRP A 1 169 ? 4.990 7.556 -21.664 1.00 81.94 169 TRP A C 1
ATOM 1404 O O . TRP A 1 169 ? 5.641 7.422 -22.700 1.00 81.94 169 TRP A O 1
ATOM 1414 N N . VAL A 1 170 ? 3.664 7.744 -21.687 1.00 81.06 170 VAL A N 1
ATOM 1415 C CA . VAL A 1 170 ? 2.896 7.833 -22.945 1.00 81.06 170 VAL A CA 1
ATOM 1416 C C . VAL A 1 170 ? 3.392 8.993 -23.814 1.00 81.06 170 VAL A C 1
ATOM 1418 O O . VAL A 1 170 ? 3.583 8.811 -25.015 1.00 81.06 170 VAL A O 1
ATOM 1421 N N . TRP A 1 171 ? 3.654 10.164 -23.226 1.00 82.56 171 TRP A N 1
ATOM 1422 C CA . TRP A 1 171 ? 4.164 11.329 -23.957 1.00 82.56 171 TRP A CA 1
ATOM 1423 C C . TRP A 1 171 ? 5.555 11.087 -24.563 1.00 82.56 171 TRP A C 1
ATOM 1425 O O . TRP A 1 171 ? 5.738 11.308 -25.759 1.00 82.56 171 TRP A O 1
ATOM 1435 N N . LEU A 1 172 ? 6.502 10.546 -23.784 1.00 76.50 172 LEU A N 1
ATOM 1436 C CA . LEU A 1 172 ? 7.859 10.226 -24.253 1.00 76.50 172 LEU A CA 1
ATOM 1437 C C . LEU A 1 172 ? 7.892 9.224 -25.418 1.00 76.50 172 LEU A C 1
ATOM 1439 O O . LEU A 1 172 ? 8.815 9.265 -26.225 1.00 76.50 172 LEU A O 1
ATOM 1443 N N . ASN A 1 173 ? 6.901 8.334 -25.520 1.00 76.94 173 ASN A N 1
ATOM 1444 C CA . ASN A 1 173 ? 6.810 7.349 -26.603 1.00 76.94 173 ASN A CA 1
ATOM 1445 C C . ASN A 1 173 ? 6.103 7.882 -27.867 1.00 76.94 173 ASN A C 1
ATOM 1447 O O . ASN A 1 173 ? 5.911 7.118 -28.808 1.00 76.94 173 ASN A O 1
ATOM 1451 N N . GLY A 1 174 ? 5.714 9.163 -27.916 1.00 81.69 174 GLY A N 1
ATOM 1452 C CA . GLY A 1 174 ? 4.992 9.753 -29.054 1.00 81.69 174 GLY A CA 1
ATOM 1453 C C . GLY A 1 174 ? 3.462 9.720 -28.930 1.00 81.69 174 GLY A C 1
ATOM 1454 O O . GLY A 1 174 ? 2.755 9.924 -29.916 1.00 81.69 174 GLY A O 1
ATOM 1455 N N . GLY A 1 175 ? 2.929 9.488 -27.727 1.00 84.19 175 GLY A N 1
ATOM 1456 C CA . GLY A 1 175 ? 1.495 9.514 -27.438 1.00 84.19 175 GLY A CA 1
ATOM 1457 C C . GLY A 1 175 ? 0.748 8.220 -27.780 1.00 84.19 175 GLY A C 1
ATOM 1458 O O . GLY A 1 175 ? 1.328 7.205 -28.157 1.00 84.19 175 GLY A O 1
ATOM 1459 N N . PHE A 1 176 ? -0.584 8.253 -27.666 1.00 82.81 176 PHE A N 1
ATOM 1460 C CA . PHE A 1 176 ? -1.462 7.089 -27.886 1.00 82.81 176 PHE A CA 1
ATOM 1461 C C . PHE A 1 176 ? -1.461 6.534 -29.326 1.00 82.81 176 PHE A C 1
ATOM 1463 O O . PHE A 1 176 ? -1.981 5.444 -29.562 1.00 82.81 176 PHE A O 1
ATOM 1470 N N . GLY A 1 177 ? -0.880 7.255 -30.291 1.00 76.44 177 GLY A N 1
ATOM 1471 C CA . GLY A 1 177 ? -0.651 6.757 -31.651 1.00 76.44 177 GLY A CA 1
ATOM 1472 C C . GLY A 1 177 ? 0.533 5.788 -31.768 1.00 76.44 177 GLY A C 1
ATOM 1473 O O . GLY A 1 177 ? 0.656 5.102 -32.777 1.00 76.44 177 GLY A O 1
ATOM 1474 N N . ALA A 1 178 ? 1.402 5.715 -30.757 1.00 79.38 178 ALA A N 1
ATOM 1475 C CA . ALA A 1 178 ? 2.587 4.871 -30.793 1.00 79.38 178 ALA A CA 1
ATOM 1476 C C . ALA A 1 178 ? 2.251 3.392 -30.549 1.00 79.38 178 ALA A C 1
ATOM 1478 O O . ALA A 1 178 ? 1.564 3.042 -29.585 1.00 79.38 178 ALA A O 1
ATOM 1479 N N . LEU A 1 179 ? 2.816 2.512 -31.384 1.00 74.56 179 LEU A N 1
ATOM 1480 C CA . LEU A 1 179 ? 2.576 1.064 -31.354 1.00 74.56 179 LEU A CA 1
ATOM 1481 C C . LEU A 1 179 ? 2.799 0.460 -29.954 1.00 74.56 179 LEU A C 1
ATOM 1483 O O . LEU A 1 179 ? 1.995 -0.339 -29.482 1.00 74.56 179 LEU A O 1
ATOM 1487 N N . ILE A 1 180 ? 3.855 0.894 -29.259 1.00 72.19 180 ILE A N 1
ATOM 1488 C CA . ILE A 1 180 ? 4.207 0.427 -27.910 1.00 72.19 180 ILE A CA 1
ATOM 1489 C C . ILE A 1 180 ? 3.158 0.800 -26.849 1.00 72.19 180 ILE A C 1
ATOM 1491 O O . ILE A 1 180 ? 2.866 -0.001 -25.961 1.00 72.19 180 ILE A O 1
ATOM 1495 N N . VAL A 1 181 ? 2.541 1.983 -26.962 1.00 75.94 181 VAL A N 1
ATOM 1496 C CA . VAL A 1 181 ? 1.472 2.429 -26.054 1.00 75.94 181 VAL A CA 1
ATOM 1497 C C . VAL A 1 181 ? 0.210 1.606 -26.302 1.00 75.94 181 VAL A C 1
ATOM 1499 O O . VAL A 1 181 ? -0.405 1.123 -25.353 1.00 75.94 181 VAL A O 1
ATOM 1502 N N . GLN A 1 182 ? -0.146 1.387 -27.570 1.00 75.31 182 GLN A N 1
ATOM 1503 C CA . GLN A 1 182 ? -1.324 0.600 -27.940 1.00 75.31 182 GLN A CA 1
ATOM 1504 C C . GLN A 1 182 ? -1.196 -0.864 -27.515 1.00 75.31 182 GLN A C 1
ATOM 1506 O O . GLN A 1 182 ? -2.138 -1.397 -26.938 1.00 75.31 182 GLN A O 1
ATOM 1511 N N . VAL A 1 183 ? -0.033 -1.497 -27.709 1.00 73.31 183 VAL A N 1
ATOM 1512 C CA . VAL A 1 183 ? 0.212 -2.877 -27.256 1.00 73.31 183 VAL A CA 1
ATOM 1513 C C . VAL A 1 183 ? 0.030 -3.005 -25.741 1.00 73.3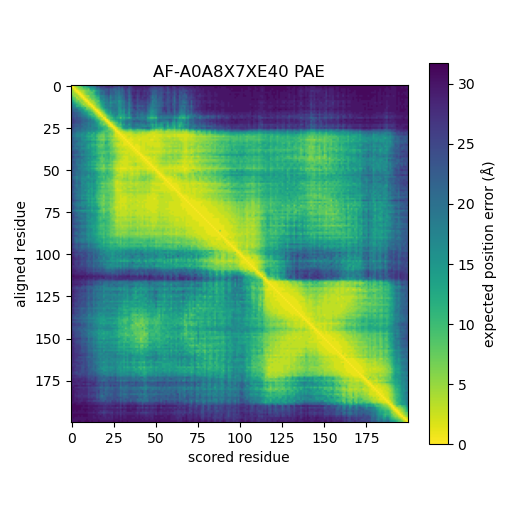1 183 VAL A C 1
ATOM 1515 O O . VAL A 1 183 ? -0.652 -3.924 -25.295 1.00 73.31 183 VAL A O 1
ATOM 1518 N N . ILE A 1 184 ? 0.561 -2.075 -24.940 1.00 71.00 184 ILE A N 1
ATOM 1519 C CA . ILE A 1 184 ? 0.406 -2.119 -23.476 1.00 71.00 184 ILE A CA 1
ATOM 1520 C C . ILE A 1 184 ? -1.046 -1.860 -23.047 1.00 71.00 184 ILE A C 1
ATOM 1522 O O . ILE A 1 184 ? -1.562 -2.589 -22.202 1.00 71.00 184 ILE A O 1
ATOM 1526 N N . VAL A 1 185 ? -1.746 -0.897 -23.656 1.00 70.94 185 VAL A N 1
ATOM 1527 C CA . VAL A 1 185 ? -3.180 -0.674 -23.389 1.00 70.94 185 VAL A CA 1
ATOM 1528 C C . VAL A 1 185 ? -3.998 -1.919 -23.752 1.00 70.94 185 VAL A C 1
ATOM 1530 O O . VAL A 1 185 ? -4.829 -2.360 -22.960 1.00 70.94 185 VAL A O 1
ATOM 1533 N N . ILE A 1 186 ? -3.724 -2.548 -24.897 1.00 67.94 186 ILE A N 1
ATOM 1534 C CA . ILE A 1 186 ? -4.374 -3.797 -25.306 1.00 67.94 186 ILE A CA 1
ATOM 1535 C C . ILE A 1 186 ? -4.083 -4.914 -24.297 1.00 67.94 186 ILE A C 1
ATOM 1537 O O . ILE A 1 186 ? -5.021 -5.606 -23.923 1.00 67.94 186 ILE A O 1
ATOM 1541 N N . LEU A 1 187 ? -2.853 -5.070 -23.801 1.00 63.41 187 LEU A N 1
ATOM 1542 C CA . LEU A 1 187 ? -2.506 -6.082 -22.789 1.00 63.41 187 LEU A CA 1
ATOM 1543 C C . LEU A 1 187 ? -3.177 -5.844 -21.424 1.00 63.41 187 LEU A C 1
ATOM 1545 O O . LEU A 1 187 ? -3.485 -6.810 -20.732 1.00 63.41 187 LEU A O 1
ATOM 1549 N N . ILE A 1 188 ? -3.426 -4.588 -21.041 1.00 64.94 188 ILE A N 1
ATOM 1550 C CA . ILE A 1 188 ? -4.131 -4.241 -19.794 1.00 64.94 188 ILE A CA 1
ATOM 1551 C C . ILE A 1 188 ? -5.637 -4.528 -19.904 1.00 64.94 188 ILE A C 1
ATOM 1553 O O . ILE A 1 188 ? -6.239 -5.028 -18.956 1.00 64.94 188 ILE A O 1
ATOM 1557 N N . TYR A 1 189 ? -6.253 -4.226 -21.052 1.00 56.69 189 TYR A N 1
ATOM 1558 C CA . TYR A 1 189 ? -7.705 -4.353 -21.250 1.00 56.69 189 TYR A CA 1
ATOM 1559 C C . TYR A 1 189 ? -8.147 -5.678 -21.896 1.00 56.69 189 TYR A C 1
ATOM 1561 O O . TYR A 1 189 ? -9.330 -6.020 -21.846 1.00 56.69 189 TYR A O 1
ATOM 1569 N N . SER A 1 190 ? -7.231 -6.445 -22.493 1.00 47.91 190 SER A N 1
ATOM 1570 C CA . SER A 1 190 ? -7.541 -7.702 -23.181 1.00 47.91 190 SER A CA 1
ATOM 1571 C C . SER A 1 190 ? -7.097 -8.907 -22.371 1.00 47.91 190 SER A C 1
ATOM 1573 O O . SER A 1 190 ? -5.927 -9.076 -22.042 1.00 47.91 190 SER A O 1
ATOM 1575 N N . ASN A 1 191 ? -8.042 -9.818 -22.151 1.00 45.88 191 ASN A N 1
ATOM 1576 C CA . ASN A 1 191 ? -7.777 -11.145 -21.607 1.00 45.88 191 ASN A CA 1
ATOM 1577 C C . ASN A 1 191 ? -6.637 -11.830 -22.408 1.00 45.88 191 ASN A C 1
ATOM 1579 O O . ASN A 1 191 ? -6.763 -11.925 -23.638 1.00 45.88 191 ASN A O 1
ATOM 1583 N N . PRO A 1 192 ? -5.562 -12.346 -21.771 1.00 50.41 192 PRO A N 1
ATOM 1584 C CA . PRO A 1 192 ? -4.355 -12.831 -22.464 1.00 50.41 192 PRO A CA 1
ATOM 1585 C C . PRO A 1 192 ? -4.602 -14.002 -23.432 1.00 50.41 192 PRO A C 1
ATOM 1587 O O . PRO A 1 192 ? -3.756 -14.316 -24.267 1.00 50.41 192 PRO A O 1
ATOM 1590 N N . VAL A 1 193 ? -5.786 -14.615 -23.372 1.00 49.78 193 VAL A N 1
ATOM 1591 C CA . VAL A 1 193 ? -6.262 -15.649 -24.300 1.00 49.78 193 VAL A CA 1
ATOM 1592 C C . VAL A 1 193 ? -6.411 -15.133 -25.742 1.00 49.78 193 VAL A C 1
ATOM 1594 O O . VAL A 1 193 ? -6.163 -15.889 -26.677 1.00 49.78 193 VAL A O 1
ATOM 1597 N N . LYS A 1 194 ? -6.777 -13.858 -25.964 1.00 44.56 194 LYS A N 1
ATOM 1598 C CA . LYS A 1 194 ? -7.025 -13.335 -27.327 1.00 44.56 194 LYS A CA 1
ATOM 1599 C C . LYS A 1 194 ? -5.759 -12.912 -28.081 1.00 44.56 194 LYS A C 1
ATOM 1601 O O . LYS A 1 194 ? -5.746 -12.973 -29.306 1.00 44.56 194 LYS A O 1
A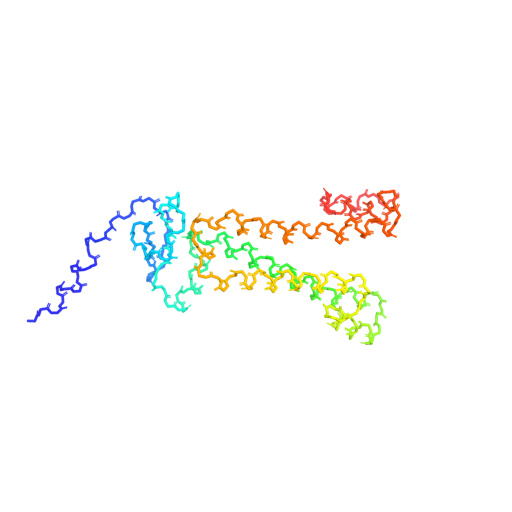TOM 1606 N N . ALA A 1 195 ? -4.683 -12.548 -27.381 1.00 47.44 195 ALA A N 1
ATOM 1607 C CA . ALA A 1 195 ? -3.444 -12.075 -28.011 1.00 47.44 195 ALA A CA 1
ATOM 1608 C C . ALA A 1 195 ? -2.707 -13.157 -28.832 1.00 47.44 195 ALA A C 1
ATOM 1610 O O . ALA A 1 195 ? -1.939 -12.828 -29.729 1.00 47.44 195 ALA A O 1
ATOM 1611 N N . LYS A 1 196 ? -2.964 -14.449 -28.571 1.00 46.81 196 LYS A N 1
ATOM 1612 C CA . LYS A 1 196 ? -2.397 -15.572 -29.344 1.00 46.81 196 LYS A CA 1
ATOM 1613 C C . LYS A 1 196 ? -3.153 -15.914 -30.637 1.00 46.81 196 LYS A C 1
ATOM 1615 O O . LYS A 1 196 ? -2.697 -16.784 -31.367 1.00 46.81 196 LYS A O 1
ATOM 1620 N N . ALA A 1 197 ? -4.286 -15.268 -30.923 1.00 47.72 197 ALA A N 1
ATOM 1621 C CA . ALA A 1 197 ? -5.161 -15.623 -32.047 1.00 47.72 197 ALA A CA 1
ATOM 1622 C C . ALA A 1 197 ? -5.028 -14.701 -33.281 1.00 47.72 197 ALA A C 1
ATOM 1624 O O . ALA A 1 197 ? -5.836 -14.810 -34.198 1.00 47.72 197 ALA A O 1
ATOM 1625 N N . GLY A 1 198 ? -4.061 -13.773 -33.289 1.00 45.38 198 GLY A N 1
ATOM 1626 C CA . GLY A 1 198 ? -3.967 -12.690 -34.282 1.00 45.38 198 GLY A CA 1
ATOM 1627 C C . GLY A 1 198 ? -2.621 -12.541 -34.996 1.00 45.38 198 GLY A C 1
ATOM 1628 O O . GLY A 1 198 ? -2.362 -11.473 -35.538 1.00 45.38 198 GLY A O 1
ATOM 1629 N N . ILE A 1 199 ? -1.756 -13.562 -34.970 1.00 43.44 199 ILE A N 1
ATOM 1630 C CA . ILE A 1 199 ? -0.528 -13.603 -35.782 1.00 43.44 199 ILE A CA 1
ATOM 1631 C C . ILE A 1 199 ? -0.541 -14.897 -36.601 1.00 43.44 199 ILE A C 1
ATOM 1633 O O . ILE A 1 199 ? -0.078 -15.942 -36.141 1.00 43.44 199 ILE A O 1
ATOM 1637 N N . ALA A 1 200 ? -1.117 -14.790 -37.795 1.00 36.72 200 ALA A N 1
ATOM 1638 C CA . ALA A 1 200 ? -1.042 -15.720 -38.916 1.00 36.72 200 ALA A CA 1
ATOM 1639 C C . ALA A 1 200 ? -1.054 -14.878 -40.202 1.00 36.72 200 ALA A C 1
ATOM 1641 O O . ALA A 1 200 ? -1.825 -13.890 -40.213 1.00 36.72 200 ALA A O 1
#

Foldseek 3Di:
DPPVVVVVVVPPPDDPDDPDDDDDDPPWDKDFLVPADPLVNQDVVRGIQHGPDDDPVVVVVCCPPRGPCVCVVVVVVVVVVVVVVVLVCCLPPVCVVVVHDPVVSVCSVCVCPDDDVVSCVLVVVLVVLVVVLVVCVVDPCCSPPVNVVVNVVSVVVSVVSVVVVVVVVCVVQPHPVHPVNVVVVCVVPPDPVVVVVPDD

Sequence (200 aa):
MPQKLLKNAHYIELGSYQYWPVLVPRGIRLYTYEQIPVFLKENPYITDGYRAYLPSRLCLKSLFILSNETVNIWSHLLGFFMFFTLGVYDMTAVLPAAKASREDYVIYSIGLFCFQYWRQVYLITVLAMILAVFFAQIHPHYLTQQWHRLRSVIFCSVAGYGVIPTIHWVWLNGGFGALIVQVIVILIYSNPVKAKAGIA